Protein AF-A0A2E1ZSF4-F1 (afdb_monomer_lite)

Structure (mmCIF, N/CA/C/O backbone):
data_AF-A0A2E1ZSF4-F1
#
_entry.id   AF-A0A2E1ZSF4-F1
#
loop_
_atom_site.group_PDB
_atom_site.id
_atom_site.type_symbol
_atom_site.label_atom_id
_atom_site.label_alt_id
_atom_site.label_comp_id
_atom_site.label_asym_id
_atom_site.label_entity_id
_atom_site.label_seq_id
_atom_site.pdbx_PDB_ins_code
_atom_site.Cartn_x
_atom_site.Cartn_y
_atom_site.Cartn_z
_atom_site.occupancy
_atom_site.B_iso_or_equiv
_atom_site.auth_seq_id
_atom_site.auth_comp_id
_atom_site.auth_asym_id
_atom_site.auth_atom_id
_atom_site.pdbx_PDB_model_num
ATOM 1 N N . MET A 1 1 ? -19.395 26.316 34.412 1.00 84.88 1 MET A N 1
ATOM 2 C CA . MET A 1 1 ? -19.979 25.005 34.065 1.00 84.88 1 MET A CA 1
ATOM 3 C C . MET A 1 1 ? -18.958 24.132 33.358 1.00 84.88 1 MET A C 1
ATOM 5 O O . MET A 1 1 ? -18.793 23.016 33.806 1.00 84.88 1 MET A O 1
ATOM 9 N N . ASN A 1 2 ? -18.225 24.636 32.355 1.00 85.69 2 ASN A N 1
ATOM 10 C CA . ASN A 1 2 ? -17.141 23.874 31.710 1.00 85.69 2 ASN A CA 1
ATOM 11 C C . ASN A 1 2 ? -16.106 23.328 32.695 1.00 85.69 2 ASN A C 1
ATOM 13 O O . ASN A 1 2 ? -15.790 22.152 32.606 1.00 85.69 2 ASN A O 1
ATOM 17 N N . ASP A 1 3 ? -15.644 24.137 33.652 1.00 88.31 3 ASP A N 1
ATOM 18 C CA . ASP A 1 3 ? -14.657 23.681 34.642 1.00 88.31 3 ASP A CA 1
ATOM 19 C C . ASP A 1 3 ? -15.192 22.517 35.491 1.00 88.31 3 ASP A C 1
ATOM 21 O O . ASP A 1 3 ? -14.542 21.486 35.584 1.00 88.31 3 ASP A O 1
ATOM 25 N N . LEU A 1 4 ? -16.418 22.640 36.024 1.00 89.19 4 LEU A N 1
ATOM 26 C CA . LEU A 1 4 ? -17.084 21.569 36.783 1.00 89.19 4 LEU A CA 1
ATOM 27 C C . LEU A 1 4 ? -17.278 20.306 35.937 1.00 89.19 4 LEU A C 1
ATOM 29 O O . LEU A 1 4 ? -16.958 19.213 36.377 1.00 89.19 4 LEU A O 1
ATOM 33 N N . PHE A 1 5 ? -17.765 20.458 34.704 1.00 90.56 5 PHE A N 1
ATOM 34 C CA . PHE A 1 5 ? -17.987 19.324 33.811 1.00 90.56 5 PHE A CA 1
ATOM 35 C C . PHE A 1 5 ? -16.678 18.626 33.432 1.00 90.56 5 PHE A C 1
ATOM 37 O O . PHE A 1 5 ? -16.607 17.404 33.452 1.00 90.56 5 PHE A O 1
ATOM 44 N N . THR A 1 6 ? -15.628 19.393 33.138 1.00 89.88 6 THR A N 1
ATOM 45 C CA . THR A 1 6 ? -14.300 18.849 32.819 1.00 89.88 6 THR A CA 1
ATOM 46 C C . THR A 1 6 ? -13.701 18.129 34.024 1.00 89.88 6 THR A C 1
ATOM 48 O O . THR A 1 6 ? -13.101 17.073 33.851 1.00 89.88 6 THR A O 1
ATOM 51 N N . GLN A 1 7 ? -13.907 18.656 35.236 1.00 90.88 7 GLN A N 1
ATOM 52 C CA . GLN A 1 7 ? -13.496 17.995 36.473 1.00 90.88 7 GLN A CA 1
ATOM 53 C C . GLN A 1 7 ? -14.224 16.657 36.653 1.00 90.88 7 GLN A C 1
ATOM 55 O O . GLN A 1 7 ? -13.566 15.635 36.787 1.00 90.88 7 GLN A O 1
ATOM 60 N N . TRP A 1 8 ? -15.556 16.626 36.537 1.00 91.38 8 TRP A N 1
ATOM 61 C CA . TRP A 1 8 ? -16.329 15.381 36.650 1.00 91.38 8 TRP A CA 1
ATOM 62 C C . TRP A 1 8 ? -15.932 14.330 35.611 1.00 91.38 8 TRP A C 1
ATOM 64 O O . TRP A 1 8 ? -15.849 13.153 35.941 1.00 91.38 8 TRP A O 1
ATOM 74 N N . GLN A 1 9 ? -15.648 14.750 34.375 1.00 89.75 9 GLN A N 1
ATOM 75 C CA . GLN A 1 9 ? -15.134 13.854 33.336 1.00 89.75 9 GLN A CA 1
ATOM 76 C C . GLN A 1 9 ? -13.735 13.321 33.684 1.00 89.75 9 GLN A C 1
ATOM 78 O O . GLN A 1 9 ? -13.465 12.141 33.484 1.00 89.75 9 GLN A O 1
ATOM 83 N N . SER A 1 10 ? -12.856 14.166 34.236 1.00 88.00 10 SER A N 1
ATOM 84 C CA . SER A 1 10 ? -11.522 13.753 34.695 1.00 88.00 10 SER A CA 1
ATOM 85 C C . SER A 1 10 ? -11.572 12.799 35.889 1.00 88.00 10 SER A C 1
ATOM 87 O O . SER A 1 10 ? -10.689 11.955 36.017 1.00 88.00 10 SER A O 1
ATOM 89 N N . ASP A 1 11 ? -12.580 12.935 36.749 1.00 85.69 11 ASP A N 1
ATOM 90 C CA . ASP A 1 11 ? -12.799 12.076 37.917 1.00 85.69 11 ASP A CA 1
ATOM 91 C C . ASP A 1 11 ? -13.543 10.776 37.559 1.00 85.69 11 ASP A C 1
ATOM 93 O O . ASP A 1 11 ? -13.846 9.973 38.438 1.00 85.69 11 ASP A O 1
ATOM 97 N N . GLY A 1 12 ? -13.853 10.558 36.274 1.00 84.62 12 GLY A N 1
ATOM 98 C CA . GLY A 1 12 ? -14.549 9.364 35.794 1.00 84.62 12 GLY A CA 1
ATOM 99 C C . GLY A 1 12 ? -16.024 9.297 36.194 1.00 84.62 12 GLY A C 1
ATOM 100 O O . GLY A 1 12 ? -16.627 8.229 36.121 1.00 84.62 12 GLY A O 1
ATOM 101 N N . LEU A 1 13 ? -16.629 10.412 36.616 1.00 88.06 13 LEU A N 1
ATOM 102 C CA . LEU A 1 13 ? -18.032 10.417 37.018 1.00 88.06 13 LEU A CA 1
ATOM 103 C C . LEU A 1 13 ? -18.945 10.277 35.784 1.00 88.06 13 LEU A C 1
ATOM 105 O O . LEU A 1 13 ? -18.737 10.976 34.785 1.00 88.06 13 LEU A O 1
ATOM 109 N N . PRO A 1 14 ? -20.019 9.467 35.850 1.00 89.56 14 PRO A N 1
ATOM 110 C CA . PRO A 1 14 ? -20.946 9.230 34.739 1.00 89.56 14 PRO A CA 1
ATOM 111 C C . PRO A 1 14 ? -21.938 10.397 34.542 1.00 89.56 14 PRO A C 1
ATOM 113 O O . PRO A 1 14 ? -23.153 10.217 34.473 1.00 89.56 14 PRO A O 1
ATOM 116 N N . VAL A 1 15 ? -21.432 11.629 34.463 1.00 91.44 15 VAL A N 1
ATOM 117 C CA . VAL A 1 15 ? -22.231 12.857 34.340 1.00 91.44 15 VAL A CA 1
ATOM 118 C C . VAL A 1 15 ? -22.151 13.384 32.914 1.00 91.44 15 VAL A C 1
ATOM 120 O O . VAL A 1 15 ? -21.062 13.555 32.376 1.00 91.44 15 VAL A O 1
ATOM 123 N N . GLN A 1 16 ? -23.294 13.710 32.312 1.00 92.75 16 GLN A N 1
ATOM 124 C CA . GLN A 1 16 ? -23.372 14.304 30.974 1.00 92.75 16 GLN A CA 1
ATOM 125 C C . GLN A 1 16 ? -23.933 15.727 31.038 1.00 92.75 16 GLN A C 1
ATOM 127 O O . GLN A 1 16 ? -24.875 16.004 31.780 1.00 92.75 16 GLN A O 1
ATOM 132 N N . LEU A 1 17 ? -23.371 16.633 30.234 1.00 92.56 17 LEU A N 1
ATOM 133 C CA . LEU A 1 17 ? -23.827 18.018 30.118 1.00 92.56 17 LEU A CA 1
ATOM 134 C C . LEU A 1 17 ? -24.240 18.307 28.676 1.00 92.56 17 LEU A C 1
ATOM 136 O O . LEU A 1 17 ? -23.442 18.152 27.757 1.00 92.56 17 LEU A O 1
ATOM 140 N N . ILE A 1 18 ? -25.474 18.772 28.480 1.00 91.88 18 ILE A N 1
ATOM 141 C CA . ILE A 1 18 ? -26.013 19.125 27.163 1.00 91.88 18 ILE A CA 1
ATOM 142 C C . ILE A 1 18 ? -26.627 20.523 27.241 1.00 91.88 18 ILE A C 1
ATOM 144 O O . ILE A 1 18 ? -27.429 20.818 28.127 1.00 91.88 18 ILE A O 1
ATOM 148 N N . GLY A 1 19 ? -26.259 21.396 26.304 1.00 89.81 19 GLY A N 1
ATOM 149 C CA . GLY A 1 19 ? -26.930 22.679 26.101 1.00 89.81 19 GLY A CA 1
ATOM 150 C C . GLY A 1 19 ? -28.087 22.544 25.114 1.00 89.81 19 GLY A C 1
ATOM 151 O O . GLY A 1 19 ? -27.940 21.904 24.079 1.00 89.81 19 GLY A O 1
ATOM 152 N N . ILE A 1 20 ? -29.227 23.181 25.381 1.00 89.31 20 ILE A N 1
ATOM 153 C CA . ILE A 1 20 ? -30.351 23.249 24.433 1.00 89.31 20 ILE A CA 1
ATOM 154 C C . ILE A 1 20 ? -30.653 24.717 24.141 1.00 89.31 20 ILE A C 1
ATOM 156 O O . ILE A 1 20 ? -30.973 25.475 25.050 1.00 89.31 20 ILE A O 1
ATOM 160 N N . GLY A 1 21 ? -30.507 25.121 22.880 1.00 87.44 21 GLY A N 1
ATOM 161 C CA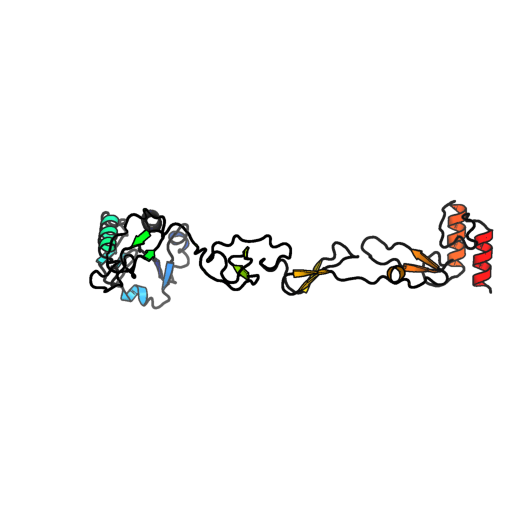 . GLY A 1 21 ? -30.773 26.454 22.335 1.00 87.44 21 GLY A CA 1
ATOM 162 C C . GLY A 1 21 ? -31.991 26.460 21.414 1.00 87.44 21 GLY A C 1
ATOM 163 O O . GLY A 1 21 ? -32.379 25.417 20.919 1.00 87.44 21 GLY A O 1
ATOM 164 N N . LYS A 1 22 ? -32.570 27.626 21.115 1.00 87.38 22 LYS A N 1
ATOM 165 C CA . LYS A 1 22 ? -33.513 27.770 19.987 1.00 87.38 22 LYS A CA 1
ATOM 166 C C . LYS A 1 22 ? -32.742 28.057 18.703 1.00 87.38 22 LYS A C 1
ATOM 168 O O . LYS A 1 22 ? -31.837 28.897 18.728 1.00 87.38 22 LYS A O 1
ATOM 173 N N . ASP A 1 23 ? -33.133 27.455 17.584 1.00 85.94 23 ASP A N 1
ATOM 174 C CA . ASP A 1 23 ? -32.501 27.708 16.277 1.00 85.94 23 ASP A CA 1
ATOM 175 C C . ASP A 1 23 ? -32.615 29.179 15.811 1.00 85.94 23 ASP A C 1
ATOM 177 O O . ASP A 1 23 ? -31.757 29.698 15.096 1.00 85.94 23 ASP A O 1
ATOM 181 N N . SER A 1 24 ? -33.608 29.915 16.312 1.00 84.06 24 SER A N 1
ATOM 182 C CA . SER A 1 24 ? -33.772 31.347 16.061 1.00 84.06 24 SER A CA 1
ATOM 183 C C . SER A 1 24 ? -32.668 32.211 16.683 1.00 84.06 24 SER A C 1
ATOM 185 O O . SER A 1 24 ? -32.565 33.392 16.358 1.00 84.06 24 SER A O 1
ATOM 187 N N . HIS A 1 25 ? -31.857 31.662 17.594 1.00 78.50 25 HIS A N 1
ATOM 188 C CA . HIS A 1 25 ? -30.763 32.370 18.271 1.00 78.50 25 HIS A CA 1
ATOM 189 C C . HIS A 1 25 ? -29.371 32.004 17.728 1.00 78.50 25 HIS A C 1
ATOM 191 O O . HIS A 1 25 ? -28.362 32.453 18.279 1.00 78.50 25 HIS A O 1
ATOM 197 N N . MET A 1 26 ? -29.301 31.246 16.627 1.00 73.62 26 MET A N 1
ATOM 198 C CA . MET A 1 26 ? -28.041 30.777 16.033 1.00 73.62 26 MET A CA 1
ATOM 199 C C . MET A 1 26 ? -27.076 31.915 15.658 1.00 73.62 26 MET A C 1
ATOM 201 O O . MET A 1 26 ? -25.863 31.740 15.736 1.00 73.62 26 MET A O 1
ATOM 205 N N . SER A 1 27 ? -27.581 33.114 15.337 1.00 73.88 27 SER A N 1
ATOM 206 C CA . SER A 1 27 ? -26.756 34.283 14.985 1.00 73.88 27 SER A CA 1
ATOM 207 C C . SER A 1 27 ? -25.869 34.809 16.123 1.00 73.88 27 SER A C 1
ATOM 209 O O . SER A 1 27 ? -24.926 35.550 15.859 1.00 73.88 27 SER A O 1
ATOM 211 N N . SER A 1 28 ? -26.162 34.445 17.375 1.00 72.44 28 SER A N 1
ATOM 212 C CA . SER A 1 28 ? -25.402 34.853 18.568 1.00 72.44 28 SER A CA 1
ATOM 213 C C . SER A 1 28 ? -24.812 33.657 19.326 1.00 72.44 28 SER A C 1
ATOM 215 O O . SER A 1 28 ? -24.321 33.824 20.446 1.00 72.44 28 SER A O 1
ATOM 217 N N . LEU A 1 29 ? -24.857 32.457 18.730 1.00 71.38 29 LEU A N 1
ATOM 218 C CA . LEU A 1 29 ? -24.483 31.200 19.380 1.00 71.38 29 LEU A CA 1
ATOM 219 C C . LEU A 1 29 ? -23.003 31.152 19.765 1.00 71.38 29 LEU A C 1
ATOM 221 O O . LEU A 1 29 ? -22.678 30.561 20.786 1.00 71.38 29 LEU A O 1
ATOM 225 N N . GLY A 1 30 ? -22.129 31.845 19.027 1.00 74.12 30 GLY A N 1
ATOM 226 C CA . GLY A 1 30 ? -20.695 31.906 19.329 1.00 74.12 30 GLY A CA 1
ATOM 227 C C . GLY A 1 30 ? -20.392 32.341 20.767 1.00 74.12 30 GLY A C 1
ATOM 228 O O . GLY A 1 30 ? -19.466 31.825 21.375 1.00 74.12 30 GLY A O 1
ATOM 229 N N . ASN A 1 31 ? -21.214 33.198 21.380 1.00 76.69 31 ASN A N 1
ATOM 230 C CA . ASN A 1 31 ? -21.034 33.579 22.790 1.00 76.69 31 ASN A CA 1
ATOM 231 C C . ASN A 1 31 ? -21.265 32.423 23.779 1.00 76.69 31 ASN A C 1
ATOM 233 O O . ASN A 1 31 ? -20.870 32.526 24.938 1.00 76.69 31 ASN A O 1
ATOM 237 N N . TRP A 1 32 ? -21.951 31.368 23.346 1.00 76.56 32 TRP A N 1
ATOM 238 C CA . TRP A 1 32 ? -22.248 30.182 24.137 1.00 76.56 32 TRP A CA 1
ATOM 239 C C . TRP A 1 32 ? -21.397 28.979 23.716 1.00 76.56 32 TRP A C 1
ATOM 241 O O . TRP A 1 32 ? -20.937 28.245 24.581 1.00 76.56 32 TRP A O 1
ATOM 251 N N . THR A 1 33 ? -21.151 28.786 22.419 1.00 81.31 33 THR A N 1
ATOM 252 C CA . THR A 1 33 ? -20.405 27.626 21.905 1.00 81.31 33 THR A CA 1
ATOM 253 C C . THR A 1 33 ? -18.898 27.836 21.828 1.00 81.31 33 THR A C 1
ATOM 255 O O . THR A 1 33 ? -18.164 26.851 21.810 1.00 81.31 33 THR A O 1
ATOM 258 N N . ASN A 1 34 ? -18.400 29.077 21.782 1.00 83.75 34 ASN A N 1
ATOM 259 C CA . ASN A 1 34 ? -16.956 29.307 21.770 1.00 83.75 34 ASN A CA 1
ATOM 260 C C . ASN A 1 34 ? -16.358 28.882 23.116 1.00 83.75 34 ASN A C 1
ATOM 262 O O . ASN A 1 34 ? -16.800 29.345 24.167 1.00 83.75 34 ASN A O 1
ATOM 266 N N . SER A 1 35 ? -15.346 28.013 23.068 1.00 82.38 35 SER A N 1
ATOM 267 C CA . SER A 1 35 ? -14.704 27.423 24.253 1.00 82.38 35 SER A CA 1
ATOM 268 C C . SER A 1 35 ? -15.658 26.611 25.142 1.00 82.38 35 SER A C 1
ATOM 270 O O . SER A 1 35 ? -15.465 26.558 26.355 1.00 82.38 35 SER A O 1
ATOM 272 N N . ASN A 1 36 ? -16.698 26.003 24.557 1.00 81.88 36 ASN A N 1
ATOM 273 C CA . ASN A 1 36 ? -17.629 25.119 25.256 1.00 81.88 36 ASN A CA 1
ATOM 274 C C . ASN A 1 36 ? -17.206 23.652 25.141 1.00 81.88 36 ASN A C 1
ATOM 276 O O . ASN A 1 36 ? -16.949 23.173 24.041 1.00 81.88 36 ASN A O 1
ATOM 280 N N . ASN A 1 37 ? -17.188 22.936 26.265 1.00 84.12 37 ASN A N 1
ATOM 281 C CA . ASN A 1 37 ? -16.810 21.518 26.311 1.00 84.12 37 ASN A CA 1
ATOM 282 C C . ASN A 1 37 ? -18.009 20.569 26.169 1.00 84.12 37 ASN A C 1
ATOM 284 O O . ASN A 1 37 ? -17.822 19.365 26.051 1.00 84.12 37 ASN A O 1
ATOM 288 N N . ALA A 1 38 ? -19.233 21.102 26.185 1.00 86.50 38 ALA A N 1
ATOM 289 C CA . ALA A 1 38 ? -20.460 20.327 26.065 1.00 86.50 38 ALA A CA 1
ATOM 290 C C . ALA A 1 38 ? -21.072 20.417 24.652 1.00 86.50 38 ALA A C 1
ATOM 292 O O . ALA A 1 38 ? -20.978 21.463 23.997 1.00 86.50 38 ALA A O 1
ATOM 293 N N . PRO A 1 39 ? -21.767 19.374 24.174 1.00 88.75 39 PRO A N 1
ATOM 294 C CA . PRO A 1 39 ? -22.618 19.491 22.997 1.00 88.75 39 PRO A CA 1
ATOM 295 C C . PRO A 1 39 ? -23.754 20.499 23.234 1.00 88.75 39 PRO A C 1
ATOM 297 O O . PRO A 1 39 ? -24.323 20.585 24.325 1.00 88.75 39 PRO A O 1
ATOM 300 N N . VAL A 1 40 ? -24.100 21.260 22.192 1.00 88.06 40 VAL A N 1
ATOM 301 C CA . VAL A 1 40 ? -25.247 22.179 22.193 1.00 88.06 40 VAL A CA 1
ATOM 302 C C . VAL A 1 40 ? -26.181 21.811 21.047 1.00 88.06 40 VAL A C 1
ATOM 304 O O . VAL A 1 40 ? -25.786 21.830 19.883 1.00 88.06 40 VAL A O 1
ATOM 307 N N . CYS A 1 41 ? -27.428 21.498 21.374 1.00 89.06 41 CYS A N 1
ATOM 308 C CA . CYS A 1 41 ? -28.483 21.185 20.422 1.00 89.06 41 CYS A CA 1
ATOM 309 C C . CYS A 1 41 ? -29.315 22.436 20.116 1.00 89.06 41 CYS A C 1
ATOM 311 O O . CYS A 1 41 ? -29.647 23.206 21.017 1.00 89.06 41 CYS A O 1
ATOM 313 N N . ALA A 1 42 ? -29.690 22.626 18.851 1.00 88.69 42 ALA A N 1
ATOM 314 C CA . ALA A 1 42 ? -30.630 23.664 18.439 1.00 88.69 42 ALA A CA 1
ATOM 315 C C . ALA A 1 42 ? -32.029 23.056 18.263 1.00 88.69 42 ALA A C 1
ATOM 317 O O . ALA A 1 42 ? -32.249 22.240 17.373 1.00 88.69 42 ALA A O 1
ATOM 318 N N . ASP A 1 43 ? -32.968 23.456 19.113 1.00 89.06 43 ASP A N 1
ATOM 319 C CA . ASP A 1 43 ? -34.382 23.120 19.011 1.00 89.06 43 ASP A CA 1
ATOM 320 C C . ASP A 1 43 ? -35.022 23.973 17.913 1.00 89.06 43 ASP A C 1
ATOM 322 O O . ASP A 1 43 ? -35.003 25.210 17.961 1.00 89.06 43 ASP A O 1
ATOM 326 N N . THR A 1 44 ? -35.545 23.299 16.896 1.00 91.19 44 THR A N 1
ATOM 327 C CA . THR A 1 44 ? -36.148 23.928 15.723 1.00 91.19 44 THR A CA 1
ATOM 328 C C . THR A 1 44 ? -37.570 24.382 16.024 1.00 91.19 44 THR A C 1
ATOM 330 O O . THR A 1 44 ? -38.307 23.730 16.767 1.00 91.19 44 THR A O 1
ATOM 333 N N . SER A 1 45 ? -37.990 25.505 15.432 1.00 89.12 45 SER A N 1
ATOM 334 C CA . SER A 1 45 ? -39.384 25.967 15.518 1.00 89.12 45 SER A CA 1
ATOM 335 C C . SER A 1 45 ? -40.361 24.814 15.201 1.00 89.12 45 SER A C 1
ATOM 337 O O . SER A 1 45 ? -40.198 24.161 14.169 1.00 89.12 45 SER A O 1
ATOM 339 N N . PRO A 1 46 ? -41.362 24.518 16.059 1.00 90.62 46 PRO A N 1
ATOM 340 C CA . PRO A 1 46 ? -41.990 25.393 17.055 1.00 90.62 46 PRO A CA 1
ATOM 341 C C . PRO A 1 46 ? -41.392 25.354 18.477 1.00 90.62 46 PRO A C 1
ATOM 343 O O . PRO A 1 46 ? -42.043 25.838 19.401 1.00 90.62 46 PRO A O 1
ATOM 346 N N . PHE A 1 47 ? -40.174 24.835 18.657 1.00 88.50 47 PHE A N 1
ATOM 347 C CA . PHE A 1 47 ? -39.468 24.743 19.945 1.00 88.50 47 PHE A CA 1
ATOM 348 C C . PHE A 1 47 ? -40.124 23.786 20.946 1.00 88.50 47 PHE A C 1
ATOM 350 O O . PHE A 1 47 ? -40.303 24.106 22.123 1.00 88.50 47 PHE A O 1
ATOM 357 N N . SER A 1 48 ? -40.556 22.618 20.467 1.00 89.06 48 SER A N 1
ATOM 358 C CA . SER A 1 48 ? -41.293 21.665 21.297 1.00 89.06 48 SER A CA 1
ATOM 359 C C . SER A 1 48 ? -40.475 21.154 22.478 1.00 89.06 48 SER A C 1
ATOM 361 O O . SER A 1 48 ? -41.046 20.957 23.546 1.00 89.06 48 SER A O 1
ATOM 363 N N . VAL A 1 49 ? -39.160 20.961 22.327 1.00 85.88 49 VAL A N 1
ATOM 364 C CA . VAL A 1 49 ? -38.316 20.485 23.434 1.00 85.88 49 VAL A CA 1
ATOM 365 C C . VAL A 1 49 ? -38.199 21.583 24.485 1.00 85.88 49 VAL A C 1
ATOM 367 O O . VAL A 1 49 ? -38.537 21.364 25.644 1.00 85.88 49 VAL A O 1
ATOM 370 N N . TRP A 1 50 ? -37.839 22.794 24.066 1.00 83.94 50 TRP A N 1
ATOM 371 C CA . TRP A 1 50 ? -37.737 23.960 24.936 1.00 83.94 50 TRP A CA 1
ATOM 372 C C . TRP A 1 50 ? -39.043 24.223 25.696 1.00 83.94 50 TRP A C 1
ATOM 374 O O . TRP A 1 50 ? -39.034 24.466 26.900 1.00 83.94 50 TRP A O 1
ATOM 384 N N . SER A 1 51 ? -40.183 24.187 25.001 1.00 86.19 51 SER A N 1
ATOM 385 C CA . SER A 1 51 ? -41.486 24.473 25.605 1.00 86.19 51 SER A CA 1
ATOM 386 C C . SER A 1 51 ? -41.998 23.352 26.508 1.00 86.19 51 SER A C 1
ATOM 388 O O . SER A 1 51 ? -42.615 23.658 27.527 1.00 86.19 51 SER A O 1
ATOM 390 N N . ASN A 1 52 ? -41.741 22.081 26.182 1.00 87.31 52 ASN A N 1
ATOM 391 C CA . ASN A 1 52 ? -42.213 20.949 26.989 1.00 87.31 52 ASN A CA 1
ATOM 392 C C . ASN A 1 52 ? -41.548 20.887 28.366 1.00 87.31 52 ASN A C 1
ATOM 394 O O . ASN A 1 52 ? -42.195 20.493 29.331 1.00 87.31 52 ASN A O 1
ATOM 398 N N . TRP A 1 53 ? -40.285 21.304 28.464 1.00 85.19 53 TRP A N 1
ATOM 399 C CA . TRP A 1 53 ? -39.558 21.346 29.734 1.00 85.19 53 TRP A CA 1
ATOM 400 C C . TRP A 1 53 ? -39.963 22.534 30.615 1.00 85.19 53 TRP A C 1
ATOM 402 O O . TRP A 1 53 ? -39.504 22.638 31.743 1.00 85.19 53 TRP A O 1
ATOM 412 N N . GLY A 1 54 ? -40.814 23.443 30.124 1.00 82.38 54 GLY A N 1
ATOM 413 C CA . GLY A 1 54 ? -41.249 24.614 30.890 1.00 82.38 54 GLY A CA 1
ATOM 414 C C . GLY A 1 54 ? -40.138 25.634 31.160 1.00 82.38 54 GLY A C 1
ATOM 415 O O . GLY A 1 54 ? -40.351 26.567 31.933 1.00 82.38 54 GLY A O 1
ATOM 416 N N . VAL A 1 55 ? -38.982 25.489 30.506 1.00 81.69 55 VAL A N 1
ATOM 417 C CA . VAL A 1 55 ? -37.805 26.325 30.743 1.00 81.69 55 VAL A CA 1
ATOM 418 C C . VAL A 1 55 ? -37.930 27.698 30.075 1.00 81.69 55 VAL A C 1
ATOM 420 O O . VAL A 1 55 ? -38.446 27.882 28.964 1.00 81.69 55 VAL A O 1
ATOM 423 N N . SER A 1 56 ? -37.441 28.700 30.788 1.00 81.44 56 SER A N 1
ATOM 424 C CA . SER A 1 56 ? -37.323 30.098 30.394 1.00 81.44 56 SER A CA 1
ATOM 425 C C . SER A 1 56 ? -35.928 30.388 29.804 1.00 81.44 56 SER A C 1
ATOM 427 O O . SER A 1 56 ? -35.340 29.553 29.123 1.00 81.44 56 SER A O 1
ATOM 429 N N . GLN A 1 57 ? -35.408 31.607 29.973 1.00 78.81 57 GLN A N 1
ATOM 430 C CA . GLN A 1 57 ? -34.079 31.985 29.498 1.00 78.81 57 GLN A CA 1
ATOM 431 C C . GLN A 1 57 ? -33.027 31.676 30.574 1.00 78.81 57 GLN A C 1
ATOM 433 O O . GLN A 1 57 ? -33.086 32.258 31.655 1.00 78.81 57 GLN A O 1
ATOM 438 N N . ARG A 1 58 ? -32.024 30.848 30.232 1.00 87.31 58 ARG A N 1
ATOM 439 C CA . ARG A 1 58 ? -30.936 30.400 31.129 1.00 87.31 58 ARG A CA 1
ATOM 440 C C . ARG A 1 58 ? -31.441 29.616 32.343 1.00 87.31 58 ARG A C 1
ATOM 442 O O . ARG A 1 58 ? -31.229 30.032 33.479 1.00 87.31 58 ARG A O 1
ATOM 449 N N . ASP A 1 59 ? -32.044 28.465 32.099 1.00 91.31 59 ASP A N 1
ATOM 450 C CA . ASP A 1 59 ? -32.332 27.494 33.152 1.00 91.31 59 ASP A CA 1
ATOM 451 C C . ASP A 1 59 ? -31.310 26.354 33.130 1.00 91.31 59 ASP A C 1
ATOM 453 O O . ASP A 1 59 ? -30.755 26.010 32.083 1.00 91.31 59 ASP A O 1
ATOM 457 N N . LEU A 1 60 ? -31.030 25.818 34.314 1.00 92.81 60 LEU A N 1
ATOM 458 C CA . LEU A 1 60 ? -30.257 24.607 34.534 1.00 92.81 60 LEU A CA 1
ATOM 459 C C . LEU A 1 60 ? -31.210 23.549 35.075 1.00 92.81 60 LEU A C 1
ATOM 461 O O . LEU A 1 60 ? -31.817 23.752 36.127 1.00 92.81 60 LEU A O 1
ATOM 465 N N . VAL A 1 61 ? -31.290 22.428 34.368 1.00 93.75 61 VAL A N 1
ATOM 466 C CA . VAL A 1 61 ? -32.050 21.260 34.800 1.00 93.75 61 VAL A CA 1
ATOM 467 C C . VAL A 1 61 ? -31.073 20.123 35.073 1.00 93.75 61 VAL A C 1
ATOM 469 O O . VAL A 1 61 ? -30.183 19.875 34.260 1.00 93.75 61 VAL A O 1
ATOM 472 N N . VAL A 1 62 ? -31.214 19.462 36.220 1.00 94.75 62 VAL A N 1
ATOM 473 C CA . VAL A 1 62 ? -30.436 18.271 36.592 1.00 94.75 62 VAL A CA 1
ATOM 474 C C . VAL A 1 62 ? -31.391 17.090 36.658 1.00 94.75 62 VAL A C 1
ATOM 476 O O . VAL A 1 62 ? -32.491 17.205 37.208 1.00 94.75 62 VAL A O 1
ATOM 479 N N . LEU A 1 63 ? -30.956 15.971 36.089 1.00 94.31 63 LEU A N 1
ATOM 480 C CA . LEU A 1 63 ? -31.656 14.695 36.123 1.00 94.31 63 LEU A CA 1
ATOM 481 C C . LEU A 1 63 ? -30.844 13.698 36.954 1.00 94.31 63 LEU A C 1
ATOM 483 O O . LEU A 1 63 ? -29.614 13.769 36.947 1.00 94.31 63 LEU A O 1
ATOM 487 N N . ASP A 1 64 ? -31.517 12.785 37.649 1.00 94.19 64 ASP A N 1
ATOM 488 C CA . ASP A 1 64 ? -30.872 11.590 38.205 1.00 94.19 64 ASP A CA 1
ATOM 489 C C . ASP A 1 64 ? -30.690 10.490 37.137 1.00 94.19 64 ASP A C 1
ATOM 491 O O . ASP A 1 64 ? -31.068 10.655 35.973 1.00 94.19 64 ASP A O 1
ATOM 495 N N . HIS A 1 65 ? -30.095 9.358 37.527 1.00 90.56 65 HIS A N 1
ATOM 496 C CA . HIS A 1 65 ? -29.831 8.227 36.630 1.00 90.56 65 HIS A CA 1
ATOM 497 C C . HIS A 1 65 ? -31.100 7.499 36.149 1.00 90.56 65 HIS A C 1
ATOM 499 O O . HIS A 1 65 ? -31.048 6.761 35.168 1.00 90.56 65 HIS A O 1
ATOM 505 N N . GLU A 1 66 ? -32.245 7.729 36.796 1.00 90.00 66 GLU A N 1
ATOM 506 C CA . GLU A 1 66 ? -33.557 7.214 36.387 1.00 90.00 66 GLU A CA 1
ATOM 507 C C . GLU A 1 66 ? -34.295 8.197 35.452 1.00 90.00 66 GLU A C 1
ATOM 509 O O . GLU A 1 66 ? -35.364 7.883 34.923 1.00 90.00 66 GLU A O 1
ATOM 514 N N . GLY A 1 67 ? -33.721 9.384 35.213 1.00 89.25 67 GLY A N 1
ATOM 515 C CA . GLY A 1 67 ? -34.280 10.431 34.361 1.00 89.25 67 GLY A CA 1
ATOM 516 C C . GLY A 1 67 ? -35.277 11.358 35.065 1.00 89.25 67 GLY A C 1
ATOM 517 O O . GLY A 1 67 ? -35.973 12.121 34.387 1.00 89.25 67 GLY A O 1
ATOM 518 N N . ASN A 1 68 ? -35.368 11.328 36.398 1.00 93.62 68 ASN A N 1
ATOM 519 C CA . ASN A 1 68 ? -36.230 12.238 37.151 1.00 93.62 68 ASN A CA 1
ATOM 520 C C . ASN A 1 68 ? -35.566 13.609 37.320 1.00 93.62 68 ASN A C 1
ATOM 522 O O . ASN A 1 68 ? -34.367 13.711 37.566 1.00 93.62 68 ASN A O 1
ATOM 526 N N . VAL A 1 69 ? -36.358 14.682 37.257 1.00 93.38 69 VAL A N 1
ATOM 527 C CA . VAL A 1 69 ? -35.872 16.048 37.506 1.00 93.38 69 VAL A CA 1
ATOM 528 C C . VAL A 1 69 ? -35.627 16.257 39.001 1.00 93.38 69 VAL A C 1
ATOM 530 O O . VAL A 1 69 ? -36.569 16.251 39.793 1.00 93.38 69 VAL A O 1
ATOM 533 N N . VAL A 1 70 ? -34.371 16.506 39.375 1.00 95.38 70 VAL A N 1
ATOM 534 C CA . VAL A 1 70 ? -33.949 16.767 40.768 1.00 95.38 70 VAL A CA 1
ATOM 535 C C . VAL A 1 70 ? -33.638 18.241 41.033 1.00 95.38 70 VAL A C 1
ATOM 537 O O . VAL A 1 70 ? -33.695 18.695 42.176 1.00 95.38 70 VAL A O 1
ATOM 540 N N . LEU A 1 71 ? -33.352 19.011 39.979 1.00 94.25 71 LEU A N 1
ATOM 541 C CA . LEU A 1 71 ? -33.176 20.461 40.027 1.00 94.25 71 LEU A CA 1
ATOM 542 C C . LEU A 1 71 ? -33.735 21.077 38.746 1.00 94.25 71 LEU A C 1
ATOM 544 O O . LEU A 1 71 ? -33.412 20.610 37.662 1.00 94.25 71 LEU A O 1
ATOM 548 N N . ASP A 1 72 ? -34.504 22.152 38.879 1.00 93.12 72 ASP A N 1
ATOM 549 C CA . ASP A 1 72 ? -34.899 23.047 37.789 1.00 93.12 72 ASP A CA 1
ATOM 550 C C . ASP A 1 72 ? -34.793 24.482 38.316 1.00 93.12 72 ASP A C 1
ATOM 552 O O . ASP A 1 72 ? -35.505 24.868 39.252 1.00 93.12 72 ASP A O 1
ATOM 556 N N . GLN A 1 73 ? -33.824 25.244 37.806 1.00 91.44 73 GLN A N 1
ATOM 557 C CA . GLN A 1 73 ? -33.527 26.573 38.327 1.00 91.44 73 GLN A CA 1
ATOM 558 C C . GLN A 1 73 ? -33.039 27.546 37.255 1.00 91.44 73 GLN A C 1
ATOM 560 O O . GLN A 1 73 ? -32.117 27.261 36.493 1.00 91.44 73 GLN A O 1
ATOM 565 N N . ASN A 1 74 ? -33.545 28.780 37.326 1.00 91.50 74 ASN A N 1
ATOM 566 C CA . ASN A 1 74 ? -33.003 29.893 36.561 1.00 91.50 74 ASN A CA 1
ATOM 567 C C . ASN A 1 74 ? -31.634 30.345 37.084 1.00 91.50 74 ASN A C 1
ATOM 569 O O . ASN A 1 74 ? -31.498 30.791 38.227 1.00 91.50 74 ASN A O 1
ATOM 573 N N . ILE A 1 75 ? -30.627 30.294 36.214 1.00 91.88 75 ILE A N 1
ATOM 574 C CA . ILE A 1 75 ? -29.223 30.601 36.520 1.00 91.88 75 ILE A CA 1
ATOM 575 C C . ILE A 1 75 ? -28.772 31.958 35.966 1.00 91.88 75 ILE A C 1
ATOM 577 O O . ILE A 1 75 ? -27.576 32.212 35.792 1.00 91.88 75 ILE A O 1
ATOM 581 N N . SER A 1 76 ? -29.707 32.876 35.695 1.00 88.94 76 SER A N 1
ATOM 582 C CA . SER A 1 76 ? -29.365 34.244 35.270 1.00 88.94 76 SER A CA 1
ATOM 583 C C . SER A 1 76 ? -28.514 34.993 36.305 1.00 88.94 76 SER A C 1
ATOM 585 O O . SER A 1 76 ? -27.718 35.850 35.930 1.00 88.94 76 SER A O 1
ATOM 587 N N . SER A 1 77 ? -28.632 34.631 37.587 1.00 89.44 77 SER A N 1
ATOM 588 C CA . SER A 1 77 ? -27.858 35.201 38.702 1.00 89.44 77 SER A CA 1
ATOM 589 C C . SER A 1 77 ? -26.616 34.382 39.082 1.00 89.44 77 SER A C 1
ATOM 591 O O . SER A 1 77 ? -26.003 34.655 40.112 1.00 89.44 77 SER A O 1
ATOM 593 N N . GLY A 1 78 ? -26.239 33.388 38.273 1.00 87.50 78 GLY A N 1
ATOM 594 C CA . GLY A 1 78 ? -25.133 32.468 38.552 1.00 87.50 78 GLY A CA 1
ATOM 595 C C . GLY A 1 78 ? -25.588 31.026 38.785 1.00 87.50 78 GLY A C 1
ATOM 596 O O . GLY A 1 78 ? -26.781 30.733 38.834 1.00 87.50 78 GLY A O 1
ATOM 597 N N . ILE A 1 79 ? -24.610 30.125 38.892 1.00 91.00 79 ILE A N 1
ATOM 598 C CA . ILE A 1 79 ? -24.816 28.686 39.114 1.00 91.00 79 ILE A CA 1
ATOM 599 C C . ILE A 1 79 ? -25.097 28.436 40.611 1.00 91.00 79 ILE A C 1
ATOM 601 O O . ILE A 1 79 ? -24.520 29.140 41.446 1.00 91.00 79 ILE A O 1
ATOM 605 N N . PRO A 1 80 ? -25.949 27.459 40.980 1.00 91.88 80 PRO A N 1
ATOM 606 C CA . PRO A 1 80 ? -26.220 27.133 42.381 1.00 91.88 80 PRO A CA 1
ATOM 607 C C . PRO A 1 80 ? -24.953 26.692 43.123 1.00 91.88 80 PRO A C 1
ATOM 609 O O . PRO A 1 80 ? -24.191 25.864 42.629 1.00 91.88 80 PRO A O 1
ATOM 612 N N . SER A 1 81 ? -24.734 27.211 44.335 1.00 91.50 81 SER A N 1
ATOM 613 C CA . SER A 1 81 ? -23.532 26.911 45.131 1.00 91.50 81 SER A CA 1
ATOM 614 C C . SER A 1 81 ? -23.466 25.468 45.638 1.00 91.50 81 SER A C 1
ATOM 616 O O . SER A 1 81 ? -22.413 25.020 46.067 1.00 91.50 81 SER A O 1
ATOM 618 N N . ASN A 1 82 ? -24.593 24.759 45.636 1.00 91.94 82 ASN A N 1
ATOM 619 C CA . ASN A 1 82 ? -24.710 23.362 46.044 1.00 91.94 82 ASN A CA 1
ATOM 620 C C . ASN A 1 82 ? -24.771 22.397 44.849 1.00 91.94 82 ASN A C 1
ATOM 622 O O . ASN A 1 82 ? -25.144 21.246 45.043 1.00 91.94 82 ASN A O 1
ATOM 626 N N . LEU A 1 83 ? -24.470 22.853 43.628 1.00 93.81 83 LEU A N 1
ATOM 627 C CA . LEU A 1 83 ? -24.567 22.005 42.440 1.00 93.81 83 LEU A CA 1
ATOM 628 C C . LEU A 1 83 ? -23.589 20.826 42.493 1.00 93.81 83 LEU A C 1
ATOM 630 O O . LEU A 1 83 ? -23.991 19.700 42.248 1.00 93.81 83 LEU A O 1
ATOM 634 N N . GLU A 1 84 ? -22.331 21.079 42.838 1.00 93.06 84 GLU A N 1
ATOM 635 C CA . GLU A 1 84 ? -21.293 20.048 42.953 1.00 93.06 84 GLU A CA 1
ATOM 636 C C . GLU A 1 84 ? -21.641 18.963 43.987 1.00 93.06 84 GLU A C 1
ATOM 638 O O . GLU A 1 84 ? -21.795 17.814 43.577 1.00 93.06 84 GLU A O 1
ATOM 643 N N . PRO A 1 85 ? -21.936 19.286 45.266 1.00 94.06 85 PRO A N 1
ATOM 644 C CA . PRO A 1 85 ? -22.329 18.260 46.234 1.00 94.06 85 PRO A CA 1
ATOM 64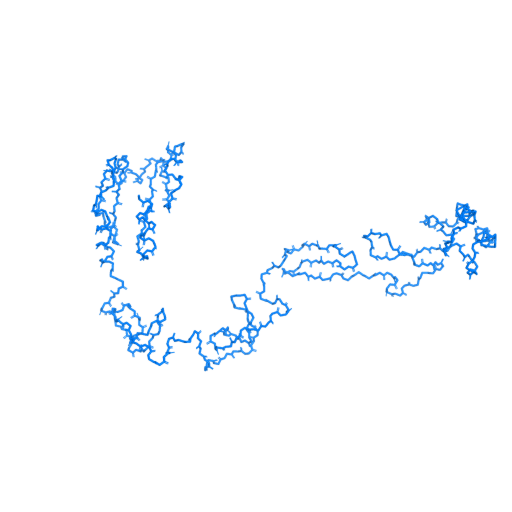5 C C . PRO A 1 85 ? -23.668 17.582 45.897 1.00 94.06 85 PRO A C 1
ATOM 647 O O . PRO A 1 85 ? -23.918 16.462 46.336 1.00 94.06 85 PRO A O 1
ATOM 650 N N . LEU A 1 86 ? -24.551 18.237 45.129 1.00 95.12 86 LEU A N 1
ATOM 651 C CA . LEU A 1 86 ? -25.768 17.600 44.621 1.00 95.12 86 LEU A CA 1
ATOM 652 C C . LEU A 1 86 ? -25.430 16.526 43.582 1.00 95.12 86 LEU A C 1
ATOM 654 O O . LEU A 1 86 ? -25.938 15.415 43.692 1.00 95.12 86 LEU A O 1
ATOM 658 N N . VAL A 1 87 ? -24.584 16.841 42.597 1.00 93.50 87 VAL A N 1
ATOM 659 C CA . VAL A 1 87 ? -24.180 15.885 41.554 1.00 93.50 87 VAL A CA 1
ATOM 660 C C . VAL A 1 87 ? -23.427 14.705 42.164 1.00 93.50 87 VAL A C 1
ATOM 662 O O . VAL A 1 87 ? -23.774 13.566 41.866 1.00 93.50 87 VAL A O 1
ATOM 665 N N . GLU A 1 88 ? -22.486 14.948 43.077 1.00 90.69 88 GLU A N 1
ATOM 666 C CA . GLU A 1 88 ? -21.765 13.880 43.789 1.00 90.69 88 GLU A CA 1
ATOM 667 C C . GLU A 1 88 ? -22.721 12.937 44.533 1.00 90.69 88 GLU A C 1
ATOM 669 O O . GLU A 1 88 ? -22.605 11.717 44.430 1.00 90.69 88 GLU A O 1
ATOM 674 N N . SER A 1 89 ? -23.722 13.493 45.226 1.00 93.06 89 SER A N 1
ATOM 675 C CA . SER A 1 89 ? -24.737 12.695 45.918 1.00 93.06 89 SER A CA 1
ATOM 676 C C . SER A 1 89 ? -25.625 11.886 44.968 1.00 93.06 89 SER A C 1
ATOM 678 O O . SER A 1 89 ? -26.149 10.853 45.379 1.00 93.06 89 SER A O 1
ATOM 680 N N . LEU A 1 90 ? -25.871 12.358 43.744 1.00 93.31 90 LEU A N 1
ATOM 681 C CA . LEU A 1 90 ? -26.650 11.611 42.752 1.00 93.31 90 LEU A CA 1
ATOM 682 C C . LEU A 1 90 ? -25.824 10.482 42.150 1.00 93.31 90 LEU A C 1
ATOM 684 O O . LEU A 1 90 ? -26.342 9.379 41.997 1.00 93.31 90 LEU A O 1
ATOM 688 N N . VAL A 1 91 ? -24.547 10.746 41.872 1.00 90.50 91 VAL A N 1
ATOM 689 C CA . VAL A 1 91 ? -23.607 9.746 41.364 1.00 90.50 91 VAL A CA 1
ATOM 690 C C . VAL A 1 91 ? -23.407 8.623 42.378 1.00 90.50 91 VAL A C 1
ATOM 692 O O . VAL A 1 91 ? -23.465 7.464 41.997 1.00 90.50 91 VAL A O 1
ATOM 695 N N . SER A 1 92 ? -23.296 8.923 43.676 1.00 85.69 92 SER A N 1
ATOM 696 C CA . SER A 1 92 ? -23.174 7.877 44.705 1.00 85.69 92 SER A CA 1
ATOM 697 C C . SER A 1 92 ? -24.402 6.965 44.830 1.00 85.69 92 SER A C 1
ATOM 699 O O . SER A 1 92 ? -24.324 5.928 45.478 1.00 85.69 92 SER A O 1
ATOM 701 N N . ASN A 1 93 ? -25.551 7.375 44.281 1.00 85.31 93 ASN A N 1
ATOM 702 C CA . ASN A 1 93 ? -26.771 6.564 44.248 1.00 85.31 93 ASN A CA 1
ATOM 703 C C . ASN A 1 93 ? -26.893 5.730 42.964 1.00 85.31 93 ASN A C 1
ATOM 705 O O . ASN A 1 93 ? -27.863 4.985 42.823 1.00 85.31 93 ASN A O 1
ATOM 709 N N . ILE A 1 94 ? -25.952 5.869 42.028 1.00 83.75 94 ILE A N 1
ATOM 710 C CA . ILE A 1 94 ? -25.839 4.976 40.880 1.00 83.75 94 ILE A CA 1
ATOM 711 C C . ILE A 1 94 ? -25.251 3.681 41.427 1.00 83.75 94 ILE A C 1
ATOM 713 O O . ILE A 1 94 ? -24.097 3.627 41.842 1.00 83.75 94 ILE A O 1
ATOM 717 N N . ASN A 1 95 ? -26.096 2.661 41.538 1.00 69.56 95 ASN A N 1
ATOM 718 C CA . ASN A 1 95 ? -25.667 1.368 42.036 1.00 69.56 95 ASN A CA 1
ATOM 719 C C . ASN A 1 95 ? -24.983 0.629 40.878 1.00 69.56 95 ASN A C 1
ATOM 721 O O . ASN A 1 95 ? -25.661 0.015 40.058 1.00 69.56 95 ASN A O 1
ATOM 725 N N . ASP A 1 96 ? -23.654 0.716 40.809 1.00 69.75 96 ASP A N 1
ATOM 726 C CA . ASP A 1 96 ? -22.829 0.055 39.781 1.00 69.75 96 ASP A CA 1
ATOM 727 C C . ASP A 1 96 ? -22.747 -1.475 39.962 1.00 69.75 96 ASP A C 1
ATOM 729 O O . ASP A 1 96 ? -22.055 -2.161 39.216 1.00 69.75 96 ASP A O 1
ATOM 733 N N . CYS A 1 97 ? -23.456 -2.031 40.950 1.00 78.88 97 CYS A N 1
ATOM 734 C CA . CYS A 1 97 ? -23.506 -3.461 41.225 1.00 78.88 97 CYS A CA 1
ATOM 735 C C . CYS A 1 97 ? -24.856 -3.900 41.824 1.00 78.88 97 CYS A C 1
ATOM 737 O O . CYS A 1 97 ? -25.573 -3.123 42.459 1.00 78.88 97 CYS A O 1
ATOM 739 N N . ASP A 1 98 ? -25.206 -5.174 41.663 1.00 82.38 98 ASP A N 1
ATOM 740 C CA . ASP A 1 98 ? -26.380 -5.836 42.229 1.00 82.38 98 ASP A CA 1
ATOM 741 C C . ASP A 1 98 ? -25.954 -6.957 43.190 1.00 82.38 98 ASP A C 1
ATOM 743 O O . ASP A 1 98 ? -25.680 -8.080 42.783 1.00 82.38 98 ASP A O 1
ATOM 747 N N . SER A 1 99 ? -25.987 -6.696 44.500 1.00 83.19 99 SER A N 1
ATOM 748 C CA . SER A 1 99 ? -25.664 -7.702 45.535 1.00 83.19 99 SER A CA 1
ATOM 749 C C . SER A 1 99 ? -26.561 -8.954 45.545 1.00 83.19 99 SER A C 1
ATOM 751 O O . SER A 1 99 ? -26.270 -9.919 46.254 1.00 83.19 99 SER A O 1
ATOM 753 N N . SER A 1 100 ? -27.669 -8.958 44.796 1.00 85.50 100 SER A N 1
ATOM 754 C CA . SER A 1 100 ? -28.526 -10.135 44.615 1.00 85.50 100 SER A CA 1
ATOM 755 C C . SER A 1 100 ? -28.160 -10.976 43.386 1.00 85.50 100 SER A C 1
ATOM 757 O O . SER A 1 100 ? -28.707 -12.072 43.212 1.00 85.50 100 SER A O 1
ATOM 759 N N . LEU A 1 101 ? -27.222 -10.496 42.561 1.00 83.81 101 LEU A N 1
ATOM 760 C CA . LEU A 1 101 ? -26.734 -11.179 41.374 1.00 83.81 101 LEU A CA 1
ATOM 761 C C . LEU A 1 101 ? -25.965 -12.444 41.772 1.00 83.81 101 LEU A C 1
ATOM 763 O O . LEU A 1 101 ? -24.899 -12.407 42.384 1.00 83.81 101 LEU A O 1
ATOM 767 N N . ALA A 1 102 ? -26.530 -13.597 41.421 1.00 90.00 102 ALA A N 1
ATOM 768 C CA . ALA A 1 102 ? -25.893 -14.883 41.654 1.00 90.00 102 ALA A CA 1
ATOM 769 C C . ALA A 1 102 ? -24.808 -15.126 40.603 1.00 90.00 102 ALA A C 1
ATOM 771 O O . ALA A 1 102 ? -25.111 -15.324 39.425 1.00 90.00 102 ALA A O 1
ATOM 772 N N . CYS A 1 103 ? -23.560 -15.177 41.052 1.00 90.19 103 CYS A N 1
ATOM 773 C CA . CYS A 1 103 ? -22.403 -15.357 40.190 1.00 90.19 103 CYS A CA 1
ATOM 774 C C . CYS A 1 103 ? -21.677 -16.671 40.483 1.00 90.19 103 CYS A C 1
ATOM 776 O O . CYS A 1 103 ? -21.715 -17.157 41.616 1.00 90.19 103 CYS A O 1
ATOM 778 N N . PRO A 1 104 ? -21.038 -17.293 39.476 1.00 87.69 104 PRO A N 1
ATOM 779 C CA . PRO A 1 104 ? -20.214 -18.471 39.705 1.00 87.69 104 PRO A CA 1
ATOM 780 C C . PRO A 1 104 ? -19.067 -18.157 40.672 1.00 87.69 104 PRO A C 1
ATOM 782 O O . PRO A 1 104 ? -18.365 -17.171 40.484 1.00 87.69 104 PRO A O 1
ATOM 785 N N . GLU A 1 105 ? -18.840 -19.013 41.668 1.00 89.00 105 GLU A N 1
ATOM 786 C CA . GLU A 1 105 ? -17.679 -18.919 42.566 1.00 89.00 105 GLU A CA 1
ATOM 787 C C . GLU A 1 105 ? -16.418 -19.396 41.831 1.00 89.00 105 GLU A C 1
ATOM 789 O O . GLU A 1 105 ? -16.000 -20.554 41.931 1.00 89.00 105 GLU A O 1
ATOM 794 N N . VAL A 1 106 ? -15.845 -18.513 41.019 1.00 86.56 106 VAL A N 1
ATOM 795 C CA . VAL A 1 106 ? -14.633 -18.758 40.242 1.00 86.56 106 VAL A CA 1
ATOM 796 C C . VAL A 1 106 ? -13.770 -17.506 40.254 1.00 86.56 106 VAL A C 1
ATOM 798 O O . VAL A 1 106 ? -14.270 -16.395 40.099 1.00 86.56 106 VAL A O 1
ATOM 801 N N . LEU A 1 107 ? -12.467 -17.705 40.438 1.00 88.00 107 LEU A N 1
ATOM 802 C CA . LEU A 1 107 ? -11.485 -16.637 40.331 1.00 88.00 107 LEU A CA 1
ATOM 803 C C . LEU A 1 107 ? -11.512 -16.055 38.917 1.00 88.00 107 LEU A C 1
ATOM 805 O O . LEU A 1 107 ? -11.287 -16.787 37.953 1.00 88.00 107 LEU A O 1
ATOM 809 N N . THR A 1 108 ? -11.794 -14.759 38.813 1.00 85.19 108 THR A N 1
ATOM 810 C CA . THR A 1 108 ? -11.945 -14.065 37.528 1.00 85.19 108 THR A CA 1
ATOM 811 C C . THR A 1 108 ? -11.176 -12.760 37.561 1.00 85.19 108 THR A C 1
ATOM 813 O O . THR A 1 108 ? -11.277 -12.008 38.524 1.00 85.19 108 THR A O 1
ATOM 816 N N . CYS A 1 109 ? -10.406 -12.493 36.514 1.00 84.44 109 CYS A N 1
ATOM 817 C CA . CYS A 1 109 ? -9.716 -11.223 36.352 1.00 84.44 109 CYS A CA 1
ATOM 818 C C . CYS A 1 109 ? -10.610 -10.245 35.599 1.00 84.44 109 CYS A C 1
ATOM 820 O O . CYS A 1 109 ? -11.093 -10.564 34.512 1.00 84.44 109 CYS A O 1
ATOM 822 N N . CYS A 1 110 ? -10.808 -9.063 36.173 1.00 81.00 110 CYS A N 1
ATOM 823 C CA .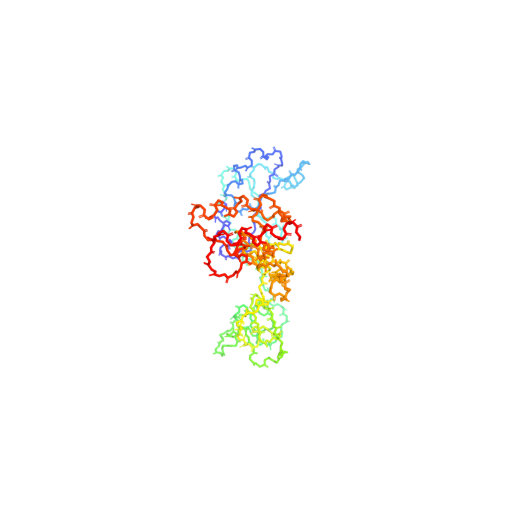 CYS A 1 110 ? -11.607 -7.994 35.591 1.00 81.00 110 CYS A CA 1
ATOM 824 C C . CYS A 1 110 ? -10.873 -6.674 35.802 1.00 81.00 110 CYS A C 1
ATOM 826 O O . CYS A 1 110 ? -10.516 -6.349 36.932 1.00 81.00 110 CYS A O 1
ATOM 828 N N . ASP A 1 111 ? -10.584 -5.961 34.713 1.00 78.12 111 ASP A N 1
ATOM 829 C CA . ASP A 1 111 ? -9.816 -4.707 34.726 1.00 78.12 111 ASP A CA 1
ATOM 830 C C . ASP A 1 111 ? -8.487 -4.801 35.506 1.00 78.12 111 ASP A C 1
ATOM 832 O O . ASP A 1 111 ? -8.082 -3.886 36.221 1.00 78.12 111 ASP A O 1
ATOM 836 N N . GLY A 1 112 ? -7.805 -5.948 35.390 1.00 72.94 112 GLY A N 1
ATOM 837 C CA . GLY A 1 112 ? -6.532 -6.220 36.070 1.00 72.94 112 GLY A CA 1
ATOM 838 C C . GLY A 1 112 ? -6.649 -6.529 37.569 1.00 72.94 112 GLY A C 1
ATOM 839 O O . GLY A 1 112 ? -5.631 -6.725 38.230 1.00 72.94 112 GLY A O 1
ATOM 840 N N . LEU A 1 113 ? -7.867 -6.600 38.112 1.00 80.81 113 LEU A N 1
ATOM 841 C CA . LEU A 1 113 ? -8.146 -6.976 39.495 1.00 80.81 113 LEU A CA 1
ATOM 842 C C . LEU A 1 113 ? -8.726 -8.393 39.563 1.00 80.81 113 LEU A C 1
ATOM 844 O O . LEU A 1 113 ? -9.567 -8.781 38.751 1.00 80.81 113 LEU A O 1
ATOM 848 N N . LEU A 1 114 ? -8.286 -9.176 40.549 1.00 88.44 114 LEU A N 1
ATOM 849 C CA . LEU A 1 114 ? -8.776 -10.533 40.775 1.00 88.44 114 LEU A CA 1
ATOM 850 C C . LEU A 1 114 ? -10.049 -10.491 41.624 1.00 88.44 114 LEU A C 1
ATOM 852 O O . LEU A 1 114 ? -10.030 -9.955 42.727 1.00 88.44 114 LEU A O 1
ATOM 856 N N . TYR A 1 115 ? -11.136 -11.095 41.156 1.00 91.56 115 TYR A N 1
ATOM 857 C CA . TYR A 1 115 ? -12.399 -11.216 41.884 1.00 91.56 115 TYR A CA 1
ATOM 858 C C . TYR A 1 115 ? -12.676 -12.673 42.275 1.00 91.56 115 TYR A C 1
ATOM 860 O O . TYR A 1 115 ? -12.338 -13.591 41.523 1.00 91.56 115 TYR A O 1
ATOM 868 N N . PRO A 1 116 ? -13.332 -12.919 43.426 1.00 91.38 116 PRO A N 1
ATOM 869 C CA . PRO A 1 116 ? -13.703 -14.265 43.880 1.00 91.38 116 PRO A CA 1
ATOM 870 C C . PRO A 1 116 ? -14.902 -14.867 43.119 1.00 91.38 116 PRO A C 1
ATOM 872 O O . PRO A 1 116 ? -15.414 -15.925 43.491 1.00 91.38 116 PRO A O 1
ATOM 875 N N . THR A 1 117 ? -15.372 -14.181 42.080 1.00 91.62 117 THR A N 1
ATOM 876 C CA . THR A 1 117 ? -16.661 -14.380 41.428 1.00 91.62 117 THR A CA 1
ATOM 877 C C . THR A 1 117 ? -16.546 -14.199 39.915 1.00 91.62 117 THR A C 1
ATOM 879 O O . THR A 1 117 ? -15.721 -13.430 39.427 1.00 91.62 117 THR A O 1
ATOM 882 N N . GLY A 1 118 ? -17.409 -14.887 39.167 1.00 89.62 118 GLY A N 1
ATOM 883 C CA . GLY A 1 118 ? -17.499 -14.832 37.707 1.00 89.62 118 GLY A CA 1
ATOM 884 C C . GLY A 1 118 ? -18.119 -13.560 37.126 1.00 89.62 118 GLY A C 1
ATOM 885 O O . GLY A 1 118 ? -18.159 -13.444 35.905 1.00 89.62 118 GLY A O 1
ATOM 886 N N . CYS A 1 119 ? -18.629 -12.644 37.956 1.00 89.31 119 CYS A N 1
ATOM 887 C CA . CYS A 1 119 ? -19.208 -11.375 37.493 1.00 89.31 119 CYS A CA 1
ATOM 888 C C . CYS A 1 119 ? -18.453 -10.143 38.002 1.00 89.31 119 CYS A C 1
ATOM 890 O O . CYS A 1 119 ? -19.038 -9.069 38.073 1.00 89.31 119 CYS A O 1
ATOM 892 N N . CYS A 1 120 ? -17.178 -10.272 38.373 1.00 87.94 120 CYS A N 1
ATOM 893 C CA . CYS A 1 120 ? -16.375 -9.110 38.760 1.00 87.94 120 CYS A CA 1
ATOM 894 C C . CYS A 1 120 ? -17.023 -8.323 39.922 1.00 87.94 120 CYS A C 1
ATOM 896 O O . CYS A 1 120 ? -17.510 -8.919 40.880 1.00 87.94 120 CYS A O 1
ATOM 898 N N . SER A 1 121 ? -17.067 -6.993 39.819 1.00 89.00 121 SER A N 1
ATOM 899 C CA . SER A 1 121 ? -17.759 -6.108 40.755 1.00 89.00 121 SER A CA 1
ATOM 900 C C . SER A 1 121 ? -19.284 -6.101 40.613 1.00 89.00 121 SER A C 1
ATOM 902 O O . SER A 1 121 ? -19.944 -5.502 41.459 1.00 89.00 121 SER A O 1
ATOM 904 N N . ASP A 1 122 ? -19.871 -6.749 39.599 1.00 88.31 122 ASP A N 1
ATOM 905 C CA . ASP A 1 122 ? -21.307 -6.639 39.292 1.00 88.31 122 ASP A CA 1
ATOM 906 C C . ASP A 1 122 ? -22.199 -7.208 40.397 1.00 88.31 122 ASP A C 1
ATOM 908 O O . ASP A 1 122 ? -23.360 -6.826 40.497 1.00 88.31 122 ASP A O 1
ATOM 912 N N . ASN A 1 123 ? -21.687 -8.108 41.243 1.00 89.25 123 ASN A N 1
ATOM 913 C CA . ASN A 1 123 ? -22.399 -8.619 42.420 1.00 89.25 123 ASN A CA 1
ATOM 914 C C . ASN A 1 123 ? -21.973 -7.948 43.739 1.00 89.25 123 ASN A C 1
ATOM 916 O O . ASN A 1 123 ? -22.285 -8.449 44.820 1.00 89.25 123 ASN A O 1
ATOM 920 N N . CYS A 1 124 ? -21.281 -6.811 43.653 1.00 88.75 124 CYS A N 1
ATOM 921 C CA . CYS A 1 124 ? -20.736 -6.054 44.776 1.00 88.75 124 CYS A CA 1
ATOM 922 C C . CYS A 1 124 ? -19.646 -6.785 45.582 1.00 88.75 124 CYS A C 1
ATOM 924 O O . CYS A 1 124 ? -19.385 -6.401 46.725 1.00 88.75 124 CYS A O 1
ATOM 926 N N . ASP A 1 125 ? -19.008 -7.814 45.017 1.00 89.75 125 ASP A N 1
ATOM 927 C CA . ASP A 1 125 ? -17.815 -8.404 45.624 1.00 89.75 125 ASP A CA 1
ATOM 928 C C . ASP A 1 125 ? -16.601 -7.484 45.428 1.00 89.75 125 ASP A C 1
ATOM 930 O O . ASP A 1 125 ? -16.404 -6.882 44.372 1.00 89.75 125 ASP A O 1
ATOM 934 N N . GLU A 1 126 ? -15.764 -7.377 46.462 1.00 89.50 126 GLU A N 1
ATOM 935 C CA . GLU A 1 126 ? -14.489 -6.662 46.379 1.00 89.50 126 GLU A CA 1
ATOM 936 C C . GLU A 1 126 ? -13.425 -7.526 45.688 1.00 89.50 126 GLU A C 1
ATOM 938 O O . GLU A 1 126 ? -13.419 -8.758 45.792 1.00 89.50 126 GLU A O 1
ATOM 943 N N . SER A 1 127 ? -12.478 -6.868 45.017 1.00 89.12 127 SER A N 1
ATOM 944 C CA . SER A 1 127 ? -11.292 -7.538 44.489 1.00 89.12 127 SER A CA 1
ATOM 945 C C . SER A 1 127 ? -10.424 -8.090 45.623 1.00 89.12 127 SER A C 1
ATOM 947 O O . SER A 1 127 ? -10.308 -7.482 46.689 1.00 89.12 127 SER A O 1
ATOM 949 N N . ILE A 1 128 ? -9.737 -9.195 45.367 1.00 91.62 128 ILE A N 1
ATOM 950 C CA . ILE A 1 128 ? -8.777 -9.825 46.273 1.00 91.62 128 ILE A CA 1
ATOM 951 C C . ILE A 1 128 ? -7.332 -9.569 45.818 1.00 91.62 128 ILE A C 1
ATOM 953 O O . ILE A 1 128 ? -7.076 -9.276 44.652 1.00 91.62 128 ILE A O 1
ATOM 957 N N . GLU A 1 129 ? -6.373 -9.673 46.746 1.00 85.12 129 GLU A N 1
ATOM 958 C CA . GLU A 1 129 ? -4.946 -9.545 46.420 1.00 85.12 129 GLU A CA 1
ATOM 959 C C . GLU A 1 129 ? -4.500 -10.656 45.459 1.00 85.12 129 GLU A C 1
ATOM 961 O O . GLU A 1 129 ? -4.624 -11.846 45.759 1.00 85.12 129 GLU A O 1
ATOM 966 N N . ASP A 1 130 ? -3.916 -10.257 44.331 1.00 75.75 130 ASP A N 1
ATOM 967 C CA . ASP A 1 130 ? -3.391 -11.166 43.315 1.00 75.75 130 ASP A CA 1
ATOM 968 C C . ASP A 1 130 ? -1.957 -11.627 43.641 1.00 75.75 130 ASP A C 1
ATOM 970 O O . ASP A 1 130 ? -0.976 -11.263 42.992 1.00 75.75 130 ASP A O 1
ATOM 974 N N . VAL A 1 131 ? -1.821 -12.401 44.720 1.00 78.19 131 VAL A N 1
ATOM 975 C CA . VAL A 1 131 ? -0.516 -12.852 45.245 1.00 78.19 131 VAL A CA 1
ATOM 976 C C . VAL A 1 131 ? 0.233 -13.757 44.256 1.00 78.19 131 VAL A C 1
ATOM 978 O O . VAL A 1 131 ? 1.465 -13.778 44.252 1.00 78.19 131 VAL A O 1
ATOM 981 N N . ASP A 1 132 ? -0.505 -14.479 43.413 1.00 74.44 132 ASP A N 1
ATOM 982 C CA . ASP A 1 132 ? 0.030 -15.432 42.437 1.00 74.44 132 ASP A CA 1
ATOM 983 C C . ASP A 1 132 ? 0.171 -14.829 41.025 1.00 74.44 132 ASP A C 1
ATOM 985 O O . ASP A 1 132 ? 0.543 -15.546 40.094 1.00 74.44 132 ASP A O 1
ATOM 989 N N . ASN A 1 133 ? -0.075 -13.520 40.864 1.00 67.75 133 ASN A N 1
ATOM 990 C CA . ASN A 1 133 ? -0.023 -12.811 39.581 1.00 67.75 133 ASN A CA 1
ATOM 991 C C . ASN A 1 133 ? -0.920 -13.462 38.503 1.00 67.75 133 ASN A C 1
ATOM 993 O O . ASN A 1 133 ? -0.544 -13.544 37.332 1.00 67.75 133 ASN A O 1
ATOM 997 N N . ILE A 1 134 ? -2.092 -13.953 38.912 1.00 72.00 134 ILE A N 1
ATOM 998 C CA . ILE A 1 134 ? -3.125 -14.582 38.078 1.00 72.00 134 ILE A CA 1
ATOM 999 C C . ILE A 1 134 ? -3.662 -13.586 37.047 1.00 72.00 134 ILE A C 1
ATOM 1001 O O . ILE A 1 134 ? -3.907 -13.963 35.904 1.00 72.00 134 ILE A O 1
ATOM 1005 N N . CYS A 1 135 ? -3.813 -12.320 37.431 1.00 67.50 135 CYS A N 1
ATOM 1006 C CA . CYS A 1 135 ? -4.266 -11.237 36.562 1.00 67.50 135 CYS A CA 1
ATOM 1007 C C . CYS A 1 135 ? -3.113 -10.475 35.902 1.00 67.50 135 CYS A C 1
ATOM 1009 O O . CYS A 1 135 ? -3.353 -9.487 35.213 1.00 67.50 135 CYS A O 1
ATOM 1011 N N . GLY A 1 136 ? -1.868 -10.925 36.097 1.00 62.59 136 GLY A N 1
ATOM 1012 C CA . GLY A 1 136 ? -0.661 -10.266 35.605 1.00 62.59 136 GLY A CA 1
ATOM 1013 C C . GLY A 1 136 ? -0.008 -10.906 34.380 1.00 62.59 136 GLY A C 1
ATOM 1014 O O . GLY A 1 136 ? 1.192 -10.715 34.179 1.00 62.59 136 GLY A O 1
ATOM 1015 N N . SER A 1 137 ? -0.750 -11.648 33.559 1.00 59.72 137 SER A N 1
ATOM 1016 C CA . SER A 1 137 ? -0.355 -11.891 32.169 1.00 59.72 137 SER A CA 1
ATOM 1017 C C . SER A 1 137 ? -1.552 -11.703 31.245 1.00 59.72 137 SER A C 1
ATOM 1019 O O . SER A 1 137 ? -2.516 -12.461 31.315 1.00 59.72 137 SER A O 1
ATOM 1021 N N . ASP A 1 138 ? -1.450 -10.739 30.330 1.00 65.88 138 ASP A N 1
ATOM 1022 C CA . ASP A 1 138 ? -2.379 -10.470 29.217 1.00 65.88 138 ASP A CA 1
ATOM 1023 C C . ASP A 1 138 ? -2.465 -11.630 28.193 1.00 65.88 138 ASP A C 1
ATOM 1025 O O . ASP A 1 138 ? -2.843 -11.446 27.037 1.00 65.88 138 ASP A O 1
ATOM 1029 N N . CYS A 1 139 ? -2.042 -12.834 28.580 1.00 72.81 139 CYS A N 1
ATOM 1030 C CA . CYS A 1 139 ? -1.870 -13.985 27.715 1.00 72.81 139 CYS A CA 1
ATOM 1031 C C . CYS A 1 139 ? -1.777 -15.300 28.513 1.00 72.81 139 CYS A C 1
ATOM 1033 O O . CYS A 1 139 ? -1.366 -15.315 29.675 1.00 72.81 139 CYS A O 1
ATOM 1035 N N . ASP A 1 140 ? -2.116 -16.422 27.872 1.00 78.00 140 ASP A N 1
ATOM 1036 C CA . ASP A 1 140 ? -2.017 -17.785 28.403 1.00 78.00 140 ASP A CA 1
ATOM 1037 C C . ASP A 1 140 ? -1.028 -18.619 27.572 1.00 78.00 140 ASP A C 1
ATOM 1039 O O . ASP A 1 140 ? -1.362 -19.141 26.512 1.00 78.00 140 ASP A O 1
ATOM 1043 N N . SER A 1 141 ? 0.187 -18.827 28.086 1.00 77.62 141 SER A N 1
ATOM 1044 C CA . SER A 1 141 ? 1.222 -19.642 27.414 1.00 77.62 141 SER A CA 1
ATOM 1045 C C . SER A 1 141 ? 0.845 -21.118 27.184 1.00 77.62 141 SER A C 1
ATOM 1047 O O . SER A 1 141 ? 1.542 -21.833 26.460 1.00 77.62 141 SER A O 1
ATOM 1049 N N . SER A 1 142 ? -0.237 -21.602 27.802 1.00 79.75 142 SER A N 1
ATOM 1050 C CA . SER A 1 142 ? -0.772 -22.951 27.594 1.00 79.75 142 SER A CA 1
ATOM 1051 C C . SER A 1 142 ? -1.840 -23.023 26.495 1.00 79.75 142 SER A C 1
ATOM 1053 O O . SER A 1 142 ? -2.237 -24.126 26.096 1.00 79.75 142 SER A O 1
ATOM 1055 N N . LEU A 1 143 ? -2.268 -21.871 25.962 1.00 79.88 143 LEU A N 1
ATOM 1056 C CA . LEU A 1 143 ? -3.258 -21.769 24.900 1.00 79.88 143 LEU A CA 1
ATOM 1057 C C . LEU A 1 143 ? -2.696 -22.314 23.580 1.00 79.88 143 LEU A C 1
ATOM 1059 O O . LEU A 1 143 ? -1.777 -21.764 22.972 1.00 79.88 143 LEU A O 1
ATOM 1063 N N . ALA A 1 144 ? -3.276 -23.419 23.112 1.00 86.00 144 ALA A N 1
ATOM 1064 C CA . ALA A 1 144 ? -2.912 -24.017 21.835 1.00 86.00 144 ALA A CA 1
ATOM 1065 C C . ALA A 1 144 ? -3.553 -23.246 20.676 1.00 86.00 144 ALA A C 1
ATOM 1067 O O . ALA A 1 144 ? -4.778 -23.209 20.546 1.00 86.00 144 ALA A O 1
ATOM 1068 N N . CYS A 1 145 ? -2.715 -22.705 19.797 1.00 88.31 145 CYS A N 1
ATOM 1069 C CA . CYS A 1 145 ? -3.145 -21.852 18.698 1.00 88.31 145 CYS A CA 1
ATOM 1070 C C . CYS A 1 145 ? -2.741 -22.408 17.331 1.00 88.31 145 CYS A C 1
ATOM 1072 O O . CYS A 1 145 ? -1.733 -23.112 17.218 1.00 88.31 145 CYS A O 1
ATOM 1074 N N . PRO A 1 146 ? -3.516 -22.125 16.269 1.00 90.56 146 PRO A N 1
ATOM 1075 C CA . PRO A 1 146 ? -3.102 -22.455 14.913 1.00 90.56 146 PRO A CA 1
ATOM 1076 C C . PRO A 1 146 ? -1.787 -21.744 14.568 1.00 90.56 146 PRO A C 1
ATOM 1078 O O . PRO A 1 146 ? -1.683 -20.534 14.738 1.00 90.56 146 PRO A O 1
ATOM 1081 N N . GLY A 1 147 ? -0.797 -22.477 14.056 1.00 89.12 147 GLY A N 1
ATOM 1082 C CA . GLY A 1 147 ? 0.471 -21.904 13.589 1.00 89.12 147 GLY A CA 1
ATOM 1083 C C . GLY A 1 147 ? 0.315 -21.238 12.224 1.00 89.12 147 GLY A C 1
ATOM 1084 O O . GLY A 1 147 ? 0.717 -21.809 11.210 1.00 89.12 147 GLY A O 1
ATOM 1085 N N . VAL A 1 148 ? -0.334 -20.076 12.196 1.00 90.75 148 VAL A N 1
ATOM 1086 C CA . VAL A 1 148 ? -0.567 -19.257 11.001 1.00 90.75 148 VAL A CA 1
ATOM 1087 C C . VAL A 1 148 ? -0.189 -17.812 11.294 1.00 90.75 148 VAL A C 1
ATOM 1089 O O . VAL A 1 148 ? -0.415 -17.325 12.398 1.00 90.75 148 VAL A O 1
ATOM 1092 N N . LEU A 1 149 ? 0.370 -17.133 10.294 1.00 91.19 149 LEU A N 1
ATOM 1093 C CA . LEU A 1 149 ? 0.676 -15.709 10.377 1.00 91.19 149 LEU A CA 1
ATOM 1094 C C . LEU A 1 149 ? -0.620 -14.900 10.457 1.00 91.19 149 LEU A C 1
ATOM 1096 O O . LEU A 1 149 ? -1.498 -15.077 9.611 1.00 91.19 149 LEU A O 1
ATOM 1100 N N . THR A 1 150 ? -0.737 -14.041 11.469 1.00 89.44 150 THR A N 1
ATOM 1101 C CA . THR A 1 150 ? -1.954 -13.255 11.722 1.00 89.44 150 THR A CA 1
ATOM 1102 C C . THR A 1 150 ? -1.599 -11.828 12.103 1.00 89.44 150 THR A C 1
ATOM 1104 O O . THR A 1 150 ? -0.729 -11.614 12.941 1.00 89.44 150 THR A O 1
ATOM 1107 N N . CYS A 1 151 ? -2.291 -10.861 11.506 1.00 89.81 151 CYS A N 1
ATOM 1108 C CA . CYS A 1 151 ? -2.172 -9.456 11.870 1.00 89.81 151 CYS A CA 1
ATOM 1109 C C . CYS A 1 151 ? -3.156 -9.108 12.982 1.00 89.81 151 CYS A C 1
ATOM 1111 O O . CYS A 1 151 ? -4.358 -9.344 12.840 1.00 89.81 151 CYS A O 1
ATOM 1113 N N . CYS A 1 152 ? -2.647 -8.527 14.064 1.00 86.69 152 CYS A N 1
ATOM 1114 C CA . CYS A 1 152 ? -3.440 -8.090 15.207 1.00 86.69 152 CYS A CA 1
ATOM 1115 C C . CYS A 1 152 ? -2.931 -6.724 15.661 1.00 86.69 152 CYS A C 1
ATOM 1117 O O . CYS A 1 152 ? -1.738 -6.575 15.915 1.00 86.69 152 CYS A O 1
ATOM 1119 N N . ASP A 1 153 ? -3.815 -5.725 15.697 1.00 83.25 153 ASP A N 1
ATOM 1120 C CA . ASP A 1 153 ? -3.483 -4.335 16.046 1.00 83.25 153 ASP A CA 1
ATOM 1121 C C . ASP A 1 153 ? -2.271 -3.768 15.274 1.00 83.25 153 ASP A C 1
ATOM 1123 O O . ASP A 1 153 ? -1.453 -3.025 15.810 1.00 83.25 153 ASP A O 1
ATOM 1127 N N . GLY A 1 154 ? -2.145 -4.142 13.993 1.00 77.94 154 GLY A N 1
ATOM 1128 C CA . GLY A 1 154 ? -1.055 -3.708 13.109 1.00 77.94 154 GLY A CA 1
ATOM 1129 C C . GLY A 1 154 ? 0.280 -4.435 13.313 1.00 77.94 154 GLY A C 1
ATOM 1130 O O . GLY A 1 154 ? 1.266 -4.079 12.675 1.00 77.94 154 GLY A O 1
ATOM 1131 N N . LEU A 1 155 ? 0.332 -5.457 14.173 1.00 86.56 155 LEU A N 1
ATOM 1132 C CA . LEU A 1 155 ? 1.521 -6.274 14.426 1.00 86.56 155 LEU A CA 1
ATOM 1133 C C . LEU A 1 155 ? 1.337 -7.699 13.883 1.00 86.56 155 LEU A C 1
ATOM 1135 O O . LEU A 1 155 ? 0.257 -8.285 13.994 1.00 86.56 155 LEU A O 1
ATOM 1139 N N . LEU A 1 156 ? 2.401 -8.269 13.310 1.00 91.88 156 LEU A N 1
ATOM 1140 C CA . LEU A 1 156 ? 2.411 -9.630 12.768 1.00 91.88 156 LEU A CA 1
ATOM 1141 C C . LEU A 1 156 ? 2.739 -10.644 13.868 1.00 91.88 156 LEU A C 1
ATOM 1143 O O . LEU A 1 156 ? 3.806 -10.580 14.470 1.00 91.88 156 LEU A O 1
ATOM 1147 N N . TYR A 1 157 ? 1.864 -11.620 14.096 1.00 93.56 157 TYR A N 1
ATOM 1148 C CA . TYR A 1 157 ? 2.076 -12.705 15.057 1.00 93.56 157 TYR A CA 1
ATOM 1149 C C . TYR A 1 157 ? 2.311 -14.050 14.353 1.00 93.56 157 TYR A C 1
ATOM 1151 O O . TYR A 1 157 ? 1.683 -14.326 13.326 1.00 93.56 157 TYR A O 1
ATOM 1159 N N . PRO A 1 158 ? 3.152 -14.942 14.919 1.00 92.00 158 PRO A N 1
ATOM 1160 C CA . PRO A 1 158 ? 3.424 -16.279 14.372 1.00 92.00 158 PRO A CA 1
ATOM 1161 C C . PRO A 1 158 ? 2.284 -17.294 14.609 1.00 92.00 158 PRO A C 1
ATOM 1163 O O . PRO A 1 158 ? 2.450 -18.496 14.384 1.00 92.00 158 PRO A O 1
ATOM 1166 N N . THR A 1 159 ? 1.141 -16.821 15.099 1.00 92.19 159 THR A N 1
ATOM 1167 C CA . THR A 1 159 ? 0.052 -17.609 15.670 1.00 92.19 159 THR A CA 1
ATOM 1168 C C . THR A 1 159 ? -1.305 -16.991 15.337 1.00 92.19 159 THR A C 1
ATOM 1170 O O . THR A 1 159 ? -1.443 -15.775 15.213 1.00 92.19 159 THR A O 1
ATOM 1173 N N . GLY A 1 160 ? -2.338 -17.832 15.250 1.00 90.94 160 GLY A N 1
ATOM 1174 C CA . GLY A 1 160 ? -3.735 -17.434 15.047 1.00 90.94 160 GLY A CA 1
ATOM 1175 C C . GLY A 1 160 ? -4.403 -16.771 16.254 1.00 90.94 160 GLY A C 1
ATOM 1176 O O . GLY A 1 160 ? -5.581 -16.437 16.176 1.00 90.94 160 GLY A O 1
ATOM 1177 N N . CYS A 1 161 ? -3.691 -16.635 17.373 1.00 90.06 161 CYS A N 1
ATOM 1178 C CA . CYS A 1 161 ? -4.227 -16.097 18.623 1.00 90.06 161 CYS A CA 1
ATOM 1179 C C . CYS A 1 161 ? -3.636 -14.746 19.029 1.00 90.06 161 CYS A C 1
ATOM 1181 O O . CYS A 1 161 ? -3.938 -14.290 20.130 1.00 90.06 161 CYS A O 1
ATOM 1183 N N . CYS A 1 162 ? -2.827 -14.106 18.181 1.00 87.62 162 CYS A N 1
ATOM 1184 C CA . CYS A 1 162 ? -2.156 -12.852 18.527 1.00 87.62 162 CYS A CA 1
ATOM 1185 C C . CYS A 1 162 ? -1.325 -13.000 19.820 1.00 87.62 162 CYS A C 1
ATOM 1187 O O . CYS A 1 162 ? -0.735 -14.052 20.061 1.00 87.62 162 CYS A O 1
ATOM 1189 N N . SER A 1 163 ? -1.342 -11.986 20.687 1.00 87.50 163 SER A N 1
ATOM 1190 C CA . SER A 1 163 ? -0.718 -12.007 22.010 1.00 87.50 163 SER A CA 1
ATOM 1191 C C . SER A 1 163 ? -1.352 -12.996 22.996 1.00 87.50 163 SER A C 1
ATOM 1193 O O . SER A 1 163 ? -0.729 -13.289 24.010 1.00 87.50 163 SER A O 1
ATOM 1195 N N . ASN A 1 164 ? -2.539 -13.563 22.728 1.00 86.31 164 ASN A N 1
ATOM 1196 C CA . ASN A 1 164 ? -3.294 -14.340 23.724 1.00 86.31 164 ASN A CA 1
ATOM 1197 C C . ASN A 1 164 ? -2.602 -15.636 24.177 1.00 86.31 164 ASN A C 1
ATOM 1199 O O . ASN A 1 164 ? -2.984 -16.178 25.210 1.00 86.31 164 ASN A O 1
ATOM 1203 N N . ASN A 1 165 ? -1.616 -16.153 23.435 1.00 86.62 165 ASN A N 1
ATOM 1204 C CA . ASN A 1 165 ? -0.813 -17.318 23.834 1.00 86.62 165 ASN A CA 1
ATOM 1205 C C . ASN A 1 165 ? 0.625 -16.969 24.266 1.00 86.62 165 ASN A C 1
ATOM 1207 O O . ASN A 1 165 ? 1.481 -17.850 24.332 1.00 86.62 165 ASN A O 1
ATOM 1211 N N . CYS A 1 166 ? 0.886 -15.696 24.562 1.00 85.44 166 CYS A N 1
ATOM 1212 C CA . CYS A 1 166 ? 2.188 -15.161 24.960 1.00 85.44 166 CYS A CA 1
ATOM 1213 C C . CYS A 1 166 ? 3.274 -15.255 23.878 1.00 85.44 166 CYS A C 1
ATOM 1215 O O . CYS A 1 166 ? 4.462 -15.193 24.202 1.00 85.44 166 CYS A O 1
ATOM 1217 N N . ASP A 1 167 ? 2.890 -15.403 22.608 1.00 87.88 167 ASP A N 1
ATOM 1218 C CA . ASP A 1 167 ? 3.822 -15.210 21.505 1.00 87.88 167 ASP A CA 1
ATOM 1219 C C . ASP A 1 167 ? 4.060 -13.710 21.291 1.00 87.88 167 ASP A C 1
ATOM 1221 O O . ASP A 1 167 ? 3.125 -12.911 21.253 1.00 87.88 167 ASP A O 1
ATOM 1225 N N . GLU A 1 168 ? 5.326 -13.330 21.137 1.00 88.62 168 GLU A N 1
ATOM 1226 C CA . GLU A 1 168 ? 5.716 -11.968 20.772 1.00 88.62 168 GLU A CA 1
ATOM 1227 C C . GLU A 1 168 ? 5.478 -11.724 19.271 1.00 88.62 168 GLU A C 1
ATOM 1229 O O . GLU A 1 168 ? 5.611 -12.658 18.464 1.00 88.62 168 GLU A O 1
ATOM 1234 N N . PRO A 1 169 ? 5.163 -10.481 18.863 1.00 89.75 169 PRO A N 1
ATOM 1235 C CA . PRO A 1 169 ? 5.079 -10.135 17.455 1.00 89.75 169 PRO A CA 1
ATOM 1236 C C . PRO A 1 169 ? 6.443 -10.314 16.774 1.00 89.75 169 PRO A C 1
ATOM 1238 O O . PRO A 1 169 ? 7.508 -10.136 17.372 1.00 89.75 169 PRO A O 1
ATOM 1241 N N . ILE A 1 170 ? 6.404 -10.664 15.495 1.00 92.44 170 ILE A N 1
ATOM 1242 C CA . ILE A 1 170 ? 7.573 -10.831 14.634 1.00 92.44 170 ILE A CA 1
ATOM 1243 C C . ILE A 1 170 ? 7.723 -9.637 13.687 1.00 92.44 170 ILE A C 1
ATOM 1245 O O . ILE A 1 170 ? 6.787 -8.875 13.460 1.00 92.44 170 ILE A O 1
ATOM 1249 N N . GLU A 1 171 ? 8.928 -9.467 13.143 1.00 87.06 171 GLU A N 1
ATOM 1250 C CA . GLU A 1 171 ? 9.222 -8.404 12.181 1.00 87.06 171 GLU A CA 1
ATOM 1251 C C . GLU A 1 171 ? 8.428 -8.619 10.883 1.00 87.06 171 GLU A C 1
ATOM 1253 O O . GLU A 1 171 ? 8.526 -9.671 10.248 1.00 87.06 171 GLU A O 1
ATOM 1258 N N . ASP A 1 172 ? 7.646 -7.615 10.493 1.00 81.19 172 ASP A N 1
ATOM 1259 C CA . ASP A 1 172 ? 6.811 -7.634 9.293 1.00 81.19 172 ASP A CA 1
ATOM 1260 C C . ASP A 1 172 ? 7.596 -7.162 8.058 1.00 81.19 172 ASP A C 1
ATOM 1262 O O . ASP A 1 172 ? 7.368 -6.086 7.507 1.00 81.19 172 ASP A O 1
ATOM 1266 N N . VAL A 1 173 ? 8.595 -7.954 7.660 1.00 79.12 173 VAL A N 1
ATOM 1267 C CA . VAL A 1 173 ? 9.527 -7.611 6.566 1.00 79.12 173 VAL A CA 1
ATOM 1268 C C . VAL A 1 173 ? 8.801 -7.431 5.225 1.00 79.12 173 VAL A C 1
ATOM 1270 O O . VAL A 1 173 ? 9.220 -6.616 4.404 1.00 79.12 173 VAL A O 1
ATOM 1273 N N . ASP A 1 174 ? 7.707 -8.167 5.028 1.00 76.94 174 ASP A N 1
ATOM 1274 C CA . ASP A 1 174 ? 6.900 -8.161 3.804 1.00 76.94 174 ASP A CA 1
ATOM 1275 C C . ASP A 1 174 ? 5.705 -7.193 3.882 1.00 76.94 174 ASP A C 1
ATOM 1277 O O . ASP A 1 174 ? 4.881 -7.157 2.967 1.00 76.94 174 ASP A O 1
ATOM 1281 N N . ASN A 1 175 ? 5.614 -6.390 4.951 1.00 71.62 175 ASN A N 1
ATOM 1282 C CA . ASN A 1 175 ? 4.577 -5.376 5.137 1.00 71.62 175 ASN A CA 1
ATOM 1283 C C . ASN A 1 175 ? 3.139 -5.940 5.051 1.00 71.62 175 ASN A C 1
ATOM 1285 O O . ASN A 1 175 ? 2.250 -5.333 4.448 1.00 71.62 175 ASN A O 1
ATOM 1289 N N . ILE A 1 176 ? 2.933 -7.128 5.621 1.00 77.75 176 ILE A N 1
ATOM 1290 C CA . ILE A 1 176 ? 1.687 -7.902 5.635 1.00 77.75 176 ILE A CA 1
ATOM 1291 C C . ILE A 1 176 ? 0.603 -7.209 6.476 1.00 77.75 176 ILE A C 1
ATOM 1293 O O . ILE A 1 176 ? -0.581 -7.333 6.163 1.00 77.75 176 ILE A O 1
ATOM 1297 N N . CYS A 1 177 ? 0.984 -6.507 7.545 1.00 75.31 177 CYS A N 1
ATOM 1298 C CA . CYS A 1 177 ? 0.068 -5.972 8.556 1.00 75.31 177 CYS A CA 1
ATOM 1299 C C . CYS A 1 177 ? -0.126 -4.456 8.512 1.00 75.31 177 CYS A C 1
ATOM 1301 O O . CYS A 1 177 ? -0.860 -3.918 9.345 1.00 75.31 177 CYS A O 1
ATOM 1303 N N . SER A 1 178 ? 0.500 -3.768 7.562 1.00 67.44 178 SER A N 1
ATOM 1304 C CA . SER A 1 178 ? 0.381 -2.317 7.438 1.00 67.44 178 SER A CA 1
ATOM 1305 C C . SER A 1 178 ? -0.897 -1.881 6.732 1.00 67.44 178 SER A C 1
ATOM 1307 O O . SER A 1 178 ? -1.423 -2.568 5.857 1.00 67.44 178 SER A O 1
ATOM 1309 N N . GLU A 1 179 ? -1.370 -0.686 7.094 1.00 65.38 179 GLU A N 1
ATOM 1310 C CA . GLU A 1 179 ? -2.368 0.047 6.316 1.00 65.38 179 GLU A CA 1
ATOM 1311 C C . GLU A 1 179 ? -1.861 0.299 4.888 1.00 65.38 179 GLU A C 1
ATOM 1313 O O . GLU A 1 179 ? -0.652 0.343 4.640 1.00 65.38 179 GLU A O 1
ATOM 1318 N N . SER A 1 180 ? -2.798 0.483 3.953 1.00 58.34 180 SER A N 1
ATOM 1319 C CA . SER A 1 180 ? -2.506 0.818 2.557 1.00 58.34 180 SER A CA 1
ATOM 1320 C C . SER A 1 180 ? -1.493 1.964 2.483 1.00 58.34 180 SER A C 1
ATOM 1322 O O . SER A 1 180 ? -1.769 3.072 2.949 1.00 58.34 180 SER A O 1
ATOM 1324 N N . VAL A 1 181 ? -0.320 1.703 1.907 1.00 74.88 181 VAL A N 1
ATOM 1325 C CA . VAL A 1 181 ? 0.784 2.678 1.830 1.00 74.88 181 VAL A CA 1
ATOM 1326 C C . VAL A 1 181 ? 0.595 3.665 0.672 1.00 74.88 181 VAL A C 1
ATOM 1328 O O . VAL A 1 181 ? 1.311 4.662 0.577 1.00 74.88 181 VAL A O 1
ATOM 1331 N N . CYS A 1 182 ? -0.351 3.365 -0.215 1.00 81.12 182 CYS A N 1
ATOM 1332 C CA . CYS A 1 182 ? -0.741 4.138 -1.384 1.00 81.12 182 CYS A CA 1
ATOM 1333 C C . CYS A 1 182 ? -2.212 3.868 -1.725 1.00 81.12 182 CYS A C 1
ATOM 1335 O O . CYS A 1 182 ? -2.806 2.909 -1.218 1.00 81.12 182 CYS A O 1
ATOM 1337 N N . GLU A 1 183 ? -2.803 4.714 -2.568 1.00 87.12 183 GLU A N 1
ATOM 1338 C CA . GLU A 1 183 ? -4.158 4.499 -3.085 1.00 87.12 183 GLU A CA 1
ATOM 1339 C C . GLU A 1 183 ? -4.117 3.716 -4.407 1.00 87.12 183 GLU A C 1
ATOM 1341 O O . GLU A 1 183 ? -3.324 4.018 -5.299 1.00 87.12 183 GLU A O 1
ATOM 1346 N N . ASP A 1 184 ? -4.992 2.718 -4.558 1.00 88.88 184 ASP A N 1
ATOM 1347 C CA . ASP A 1 184 ? -5.071 1.900 -5.774 1.00 88.88 184 ASP A CA 1
ATOM 1348 C C . ASP A 1 184 ? -5.180 2.749 -7.048 1.00 88.88 184 ASP A C 1
ATOM 1350 O O . ASP A 1 184 ? -6.077 3.587 -7.199 1.00 88.88 184 ASP A O 1
ATOM 1354 N N . GLY A 1 185 ? -4.289 2.476 -8.003 1.00 87.88 185 GLY A N 1
ATOM 1355 C CA . GLY A 1 185 ? -4.184 3.198 -9.270 1.00 87.88 185 GLY A CA 1
ATOM 1356 C C . GLY A 1 185 ? -3.263 4.423 -9.244 1.00 87.88 185 GLY A C 1
ATOM 1357 O O . GLY A 1 185 ? -3.154 5.110 -10.264 1.00 87.88 185 GLY A O 1
ATOM 1358 N N . GLU A 1 186 ? -2.596 4.719 -8.125 1.00 93.25 186 GLU A N 1
ATOM 1359 C CA . GLU A 1 186 ? -1.486 5.675 -8.104 1.00 93.25 186 GLU A CA 1
ATOM 1360 C C . GLU A 1 186 ? -0.257 5.146 -8.865 1.00 93.25 186 GLU A C 1
ATOM 1362 O O . GLU A 1 186 ? -0.027 3.941 -8.953 1.00 93.25 186 GLU A O 1
ATOM 1367 N N . PHE A 1 187 ? 0.552 6.066 -9.405 1.00 92.38 187 PHE A N 1
ATOM 1368 C CA . PHE A 1 187 ? 1.788 5.756 -10.129 1.00 92.38 187 PHE A CA 1
ATOM 1369 C C . PHE A 1 187 ? 2.964 6.569 -9.586 1.00 92.38 187 PHE A C 1
ATOM 1371 O O . PHE A 1 187 ? 2.879 7.799 -9.509 1.00 92.38 187 PHE A O 1
ATOM 1378 N N . ASP A 1 188 ? 4.087 5.903 -9.321 1.00 90.12 188 ASP A N 1
ATOM 1379 C CA . ASP A 1 188 ? 5.379 6.537 -9.059 1.00 90.12 188 ASP A CA 1
ATOM 1380 C C . ASP A 1 188 ? 6.296 6.370 -10.276 1.00 90.12 188 ASP A C 1
ATOM 1382 O O . ASP A 1 188 ? 6.648 5.262 -10.672 1.00 90.12 188 ASP A O 1
ATOM 1386 N N . ASN A 1 189 ? 6.694 7.494 -10.874 1.00 91.38 189 ASN A N 1
ATOM 1387 C CA . ASN A 1 189 ? 7.597 7.545 -12.026 1.00 91.38 189 ASN A CA 1
ATOM 1388 C C . ASN A 1 189 ? 8.940 8.210 -11.688 1.00 91.38 189 ASN A C 1
ATOM 1390 O O . ASN A 1 189 ? 9.647 8.671 -12.587 1.00 91.38 189 ASN A O 1
ATOM 1394 N N . THR A 1 190 ? 9.296 8.298 -10.403 1.00 91.00 190 THR A N 1
ATOM 1395 C CA . THR A 1 190 ? 10.562 8.896 -9.948 1.00 91.00 190 THR A CA 1
ATOM 1396 C C . THR A 1 190 ? 11.767 8.218 -10.598 1.00 91.00 190 THR A C 1
ATOM 1398 O O . THR A 1 190 ? 12.721 8.893 -10.987 1.00 91.00 190 THR A O 1
ATOM 1401 N N . ASN A 1 191 ? 11.708 6.893 -10.763 1.00 88.75 191 ASN A N 1
ATOM 1402 C CA . ASN A 1 191 ? 12.630 6.156 -11.614 1.00 88.75 191 ASN A CA 1
ATOM 1403 C C . ASN A 1 191 ? 11.919 5.766 -12.922 1.00 88.75 191 ASN A C 1
ATOM 1405 O O . ASN A 1 191 ? 11.104 4.846 -12.909 1.00 88.75 191 ASN A O 1
ATOM 1409 N N . PRO A 1 192 ? 12.236 6.394 -14.068 1.00 90.25 192 PRO A N 1
ATOM 1410 C CA . PRO A 1 192 ? 11.583 6.080 -15.336 1.00 90.25 192 PRO A CA 1
ATOM 1411 C C . PRO A 1 192 ? 11.883 4.661 -15.828 1.00 90.25 192 PRO A C 1
ATOM 1413 O O . PRO A 1 192 ? 11.136 4.162 -16.658 1.00 90.25 192 PRO A O 1
ATOM 1416 N N . CYS A 1 193 ? 12.956 4.024 -15.341 1.00 89.50 193 CYS A N 1
ATOM 1417 C CA . CYS A 1 193 ? 13.278 2.625 -15.624 1.00 89.50 193 CYS A CA 1
ATOM 1418 C C . CYS A 1 193 ? 12.720 1.632 -14.619 1.00 89.50 193 CYS A C 1
ATOM 1420 O O . CYS A 1 193 ? 12.841 0.431 -14.837 1.00 89.50 193 CYS A O 1
ATOM 1422 N N . ASN A 1 194 ? 12.150 2.129 -13.527 1.00 90.62 194 ASN A N 1
ATOM 1423 C CA . ASN A 1 194 ? 11.522 1.293 -12.528 1.00 90.62 194 ASN A CA 1
ATOM 1424 C C . ASN A 1 194 ? 10.256 1.954 -11.978 1.00 90.62 194 ASN A C 1
ATOM 1426 O O . ASN A 1 194 ? 10.224 2.305 -10.794 1.00 90.62 194 ASN A O 1
ATOM 1430 N N . PRO A 1 195 ? 9.256 2.227 -12.835 1.00 93.06 195 PRO A N 1
ATOM 1431 C CA . PRO A 1 195 ? 8.030 2.837 -12.364 1.00 93.06 195 PRO A CA 1
ATOM 1432 C C . PRO A 1 195 ? 7.256 1.861 -11.483 1.00 93.06 195 PRO A C 1
ATOM 1434 O O . PRO A 1 195 ? 7.362 0.644 -11.634 1.00 93.06 195 PRO A O 1
ATOM 1437 N N . MET A 1 196 ? 6.464 2.401 -10.565 1.00 93.56 196 MET A N 1
ATOM 1438 C CA . MET A 1 196 ? 5.638 1.616 -9.655 1.00 93.56 196 MET A CA 1
ATOM 1439 C C . MET A 1 196 ? 4.162 1.971 -9.841 1.00 93.56 196 MET A C 1
ATOM 1441 O O . MET A 1 196 ? 3.827 3.133 -10.074 1.00 93.56 196 MET A O 1
ATOM 1445 N N . GLU A 1 197 ? 3.285 0.980 -9.724 1.00 93.81 197 GLU A N 1
ATOM 1446 C CA . GLU A 1 197 ? 1.827 1.140 -9.685 1.00 93.81 197 GLU A CA 1
ATOM 1447 C C . GLU A 1 197 ? 1.304 0.637 -8.344 1.00 93.81 197 GLU A C 1
ATOM 1449 O O . GLU A 1 197 ? 1.724 -0.413 -7.858 1.00 93.81 197 GLU A O 1
ATOM 1454 N N . CYS A 1 198 ? 0.397 1.394 -7.737 1.00 91.25 198 CYS A N 1
ATOM 1455 C CA . CYS A 1 198 ? -0.258 0.968 -6.517 1.00 91.25 198 CYS A CA 1
ATOM 1456 C C . CYS A 1 198 ? -1.423 0.027 -6.831 1.00 91.25 198 CYS A C 1
ATOM 1458 O O . CYS A 1 198 ? -2.323 0.369 -7.606 1.00 91.25 198 CYS A O 1
ATOM 1460 N N . PHE A 1 199 ? -1.429 -1.138 -6.194 1.00 88.56 199 PHE A N 1
ATOM 1461 C CA . PHE A 1 199 ? -2.497 -2.123 -6.286 1.00 88.56 199 PHE A CA 1
ATOM 1462 C C . PHE A 1 199 ? -2.709 -2.787 -4.922 1.00 88.56 199 PHE A C 1
ATOM 1464 O O . PHE A 1 199 ? -1.744 -3.167 -4.267 1.00 88.56 199 PHE A O 1
ATOM 1471 N N . ASP A 1 200 ? -3.959 -2.926 -4.485 1.00 84.31 200 ASP A N 1
ATOM 1472 C CA . ASP A 1 200 ? -4.328 -3.458 -3.164 1.00 84.31 200 ASP A CA 1
ATOM 1473 C C . ASP A 1 200 ? -3.569 -2.784 -1.998 1.00 84.31 200 ASP A C 1
ATOM 1475 O O . ASP A 1 200 ? -3.110 -3.427 -1.052 1.00 84.31 200 ASP A O 1
ATOM 1479 N N . GLY A 1 201 ? -3.373 -1.463 -2.098 1.00 81.50 201 GLY A N 1
ATOM 1480 C CA . GLY A 1 201 ? -2.662 -0.661 -1.100 1.00 81.50 201 GLY A CA 1
ATOM 1481 C C . GLY A 1 201 ? -1.147 -0.892 -1.024 1.00 81.50 201 GLY A C 1
ATOM 1482 O O . GLY A 1 201 ? -0.518 -0.433 -0.065 1.00 81.50 201 GLY A O 1
ATOM 1483 N N . GLN A 1 202 ? -0.552 -1.583 -2.000 1.00 82.12 202 GLN A N 1
ATOM 1484 C CA . GLN A 1 202 ? 0.885 -1.848 -2.083 1.00 82.12 202 GLN A CA 1
ATOM 1485 C C . GLN A 1 202 ? 1.468 -1.382 -3.421 1.00 82.12 202 GLN A C 1
ATOM 1487 O O . GLN A 1 202 ? 0.823 -1.456 -4.463 1.00 82.12 202 GLN A O 1
ATOM 1492 N N . TRP A 1 203 ? 2.722 -0.925 -3.407 1.00 85.75 203 TRP A N 1
ATOM 1493 C CA . TRP A 1 203 ? 3.436 -0.557 -4.627 1.00 85.75 203 TRP A CA 1
ATOM 1494 C C . TRP A 1 203 ? 4.021 -1.787 -5.320 1.00 85.75 203 TRP A C 1
ATOM 1496 O O . TRP A 1 203 ? 4.838 -2.507 -4.745 1.00 85.75 203 TRP A O 1
ATOM 1506 N N . PHE A 1 204 ? 3.665 -1.972 -6.584 1.00 86.69 204 PHE A N 1
ATOM 1507 C CA . PHE A 1 204 ? 4.207 -3.003 -7.456 1.00 86.69 204 PHE A CA 1
ATOM 1508 C C . PHE A 1 204 ? 5.111 -2.387 -8.512 1.00 86.69 204 PHE A C 1
ATOM 1510 O O . PHE A 1 204 ? 4.773 -1.390 -9.141 1.00 86.69 204 PHE A O 1
ATOM 1517 N N . GLU A 1 205 ? 6.264 -3.009 -8.721 1.00 89.75 205 GLU A N 1
ATOM 1518 C CA . GLU A 1 205 ? 7.213 -2.619 -9.756 1.00 89.75 205 GLU A CA 1
ATOM 1519 C C . GLU A 1 205 ? 6.706 -3.014 -11.150 1.00 89.75 205 GLU A C 1
ATOM 1521 O O . GLU A 1 205 ? 6.334 -4.166 -11.394 1.00 89.75 205 GLU A O 1
ATOM 1526 N N . ILE A 1 206 ? 6.731 -2.062 -12.080 1.00 88.00 206 ILE A N 1
ATOM 1527 C CA . ILE A 1 206 ? 6.475 -2.302 -13.496 1.00 88.00 206 ILE A CA 1
ATOM 1528 C C . ILE A 1 206 ? 7.815 -2.529 -14.188 1.00 88.00 206 ILE A C 1
ATOM 1530 O O . ILE A 1 206 ? 8.650 -1.632 -14.296 1.00 88.00 206 ILE A O 1
ATOM 1534 N N . VAL A 1 207 ? 7.980 -3.725 -14.741 1.00 84.69 207 VAL A N 1
ATOM 1535 C CA . VAL A 1 207 ? 9.160 -4.070 -15.534 1.00 84.69 207 VAL A CA 1
ATOM 1536 C C . VAL A 1 207 ? 9.042 -3.450 -16.928 1.00 84.69 207 VAL A C 1
ATOM 1538 O O . VAL A 1 207 ? 8.096 -3.736 -17.666 1.00 84.69 207 VAL A O 1
ATOM 1541 N N . ILE A 1 208 ? 10.012 -2.611 -17.300 1.00 88.62 208 ILE A N 1
ATOM 1542 C CA . ILE A 1 208 ? 10.137 -2.066 -18.656 1.00 88.62 208 ILE A CA 1
ATOM 1543 C C . ILE A 1 208 ? 11.128 -2.914 -19.453 1.00 88.62 208 ILE A C 1
ATOM 1545 O O . ILE A 1 208 ? 12.332 -2.876 -19.219 1.00 88.62 208 ILE A O 1
ATOM 1549 N N . ASP A 1 209 ? 10.619 -3.629 -20.452 1.00 90.56 209 ASP A N 1
ATOM 1550 C CA . ASP A 1 209 ? 11.431 -4.442 -21.358 1.00 90.56 209 ASP A CA 1
ATOM 1551 C C . ASP A 1 209 ? 12.029 -3.582 -22.487 1.00 90.56 209 ASP A C 1
ATOM 1553 O O . ASP A 1 209 ? 11.473 -3.479 -23.588 1.00 90.56 209 ASP A O 1
ATOM 1557 N N . CYS A 1 210 ? 13.178 -2.950 -22.238 1.00 93.56 210 CYS A N 1
ATOM 1558 C CA . CYS A 1 210 ? 13.885 -2.211 -23.284 1.00 93.56 210 CYS A CA 1
ATOM 1559 C C . CYS A 1 210 ? 14.448 -3.154 -24.358 1.00 93.56 210 CYS A C 1
ATOM 1561 O O . CYS A 1 210 ? 14.995 -4.214 -24.055 1.00 93.56 210 CYS A O 1
ATOM 1563 N N . ALA A 1 211 ? 14.379 -2.745 -25.629 1.00 93.12 211 ALA A N 1
ATOM 1564 C CA . ALA A 1 211 ? 14.812 -3.566 -26.764 1.00 93.12 211 ALA A CA 1
ATOM 1565 C C . ALA A 1 211 ? 16.266 -4.062 -26.623 1.00 93.12 211 ALA A C 1
ATOM 1567 O O . ALA A 1 211 ? 16.530 -5.251 -26.800 1.00 93.12 211 ALA A O 1
ATOM 1568 N N . GLU A 1 212 ? 17.188 -3.179 -26.226 1.00 93.44 212 GLU A N 1
ATOM 1569 C CA . GLU A 1 212 ? 18.589 -3.530 -25.969 1.00 93.44 212 GLU A CA 1
ATOM 1570 C C . GLU A 1 212 ? 18.732 -4.583 -24.860 1.00 93.44 212 GLU A C 1
ATOM 1572 O O . GLU A 1 212 ? 19.424 -5.586 -25.038 1.00 93.44 212 GLU A O 1
ATOM 1577 N N . GLN A 1 213 ? 18.032 -4.397 -23.737 1.00 90.75 213 GLN A N 1
ATOM 1578 C CA . GLN A 1 213 ? 18.072 -5.302 -22.582 1.00 90.75 213 GLN A CA 1
ATOM 1579 C C . GLN A 1 213 ? 17.486 -6.681 -22.907 1.00 90.75 213 GLN A C 1
ATOM 1581 O O . GLN A 1 213 ? 17.965 -7.697 -22.405 1.00 90.75 213 GLN A O 1
ATOM 1586 N N . MET A 1 214 ? 16.505 -6.727 -23.810 1.00 92.12 214 MET A N 1
ATOM 1587 C CA . MET A 1 214 ? 15.931 -7.965 -24.340 1.00 92.12 214 MET A CA 1
ATOM 1588 C C . MET A 1 214 ? 16.794 -8.616 -25.432 1.00 92.12 214 MET A C 1
ATOM 1590 O O . MET A 1 214 ? 16.409 -9.640 -26.002 1.00 92.12 214 MET A O 1
ATOM 1594 N N . GLY A 1 215 ? 17.967 -8.048 -25.730 1.00 91.75 215 GLY A N 1
ATOM 1595 C CA . GLY A 1 215 ? 18.908 -8.579 -26.711 1.00 91.75 215 GLY A CA 1
ATOM 1596 C C . GLY A 1 215 ? 18.458 -8.393 -28.159 1.00 91.75 215 GLY A C 1
ATOM 1597 O O . GLY A 1 215 ? 18.918 -9.128 -29.035 1.00 91.75 215 GLY A O 1
ATOM 1598 N N . VAL A 1 216 ? 17.556 -7.442 -28.427 1.00 94.75 216 VAL A N 1
ATOM 1599 C CA . VAL A 1 216 ? 17.175 -7.084 -29.796 1.00 94.75 216 VAL A CA 1
ATOM 1600 C C . VAL A 1 216 ? 18.388 -6.427 -30.464 1.00 94.75 216 VAL A C 1
ATOM 1602 O O . VAL A 1 216 ? 18.854 -5.392 -29.979 1.00 94.75 216 VAL A O 1
ATOM 1605 N N . PRO A 1 217 ? 18.930 -6.996 -31.556 1.00 93.31 217 PRO A N 1
ATOM 1606 C CA . PRO A 1 217 ? 20.070 -6.402 -32.240 1.00 93.31 217 PRO A CA 1
ATOM 1607 C C . PRO A 1 217 ? 19.676 -5.069 -32.889 1.00 93.31 217 PRO A C 1
ATOM 1609 O O . PRO A 1 217 ? 18.613 -4.953 -33.498 1.00 93.31 217 PRO A O 1
ATOM 1612 N N . CYS A 1 218 ? 20.554 -4.071 -32.780 1.00 92.06 218 CYS A N 1
ATOM 1613 C CA . CYS A 1 218 ? 20.438 -2.822 -33.527 1.00 92.06 218 CYS A CA 1
ATOM 1614 C C . CYS A 1 218 ? 21.096 -3.000 -34.904 1.00 92.06 218 CYS A C 1
ATOM 1616 O O . CYS A 1 218 ? 22.264 -2.673 -35.112 1.00 92.06 218 CYS A O 1
ATOM 1618 N N . ASP A 1 219 ? 20.371 -3.623 -35.834 1.00 90.56 219 ASP A N 1
ATOM 1619 C CA . ASP A 1 219 ? 20.898 -3.940 -37.162 1.00 90.56 219 ASP A CA 1
ATOM 1620 C C . ASP A 1 219 ? 21.261 -2.661 -37.935 1.00 90.56 219 ASP A C 1
ATOM 1622 O O . ASP A 1 219 ? 20.401 -1.840 -38.251 1.00 90.56 219 ASP A O 1
ATOM 1626 N N . GLY A 1 220 ? 22.545 -2.508 -38.274 1.00 87.69 220 GLY A N 1
ATOM 1627 C CA . GLY A 1 220 ? 23.039 -1.344 -39.017 1.00 87.69 220 GLY A CA 1
ATOM 1628 C C . GLY A 1 220 ? 23.135 -0.062 -38.186 1.00 87.69 220 GLY A C 1
ATOM 1629 O O . GLY A 1 220 ? 23.182 1.024 -38.762 1.00 87.69 220 GLY A O 1
ATOM 1630 N N . GLY A 1 221 ? 23.178 -0.174 -36.858 1.00 90.81 221 GLY A N 1
ATOM 1631 C CA . GLY A 1 221 ? 23.269 0.966 -35.958 1.00 90.81 221 GLY A CA 1
ATOM 1632 C C . GLY A 1 221 ? 23.914 0.637 -34.616 1.00 90.81 221 GLY A C 1
ATOM 1633 O O . GLY A 1 221 ? 24.486 -0.437 -34.423 1.00 90.81 221 GLY A O 1
ATOM 1634 N N . VAL A 1 222 ? 23.783 1.571 -33.678 1.00 90.19 222 VAL A N 1
ATOM 1635 C CA . VAL A 1 222 ? 24.199 1.423 -32.278 1.00 90.19 222 VAL A CA 1
ATOM 1636 C C . VAL A 1 222 ? 23.102 1.952 -31.353 1.00 90.19 222 VAL A C 1
ATOM 1638 O O . VAL A 1 222 ? 22.334 2.847 -31.717 1.00 90.19 222 VAL A O 1
ATOM 1641 N N . TYR A 1 223 ? 22.991 1.357 -30.166 1.00 93.50 223 TYR A N 1
ATOM 1642 C CA . TYR A 1 223 ? 22.129 1.884 -29.115 1.00 93.50 223 TYR A CA 1
ATOM 1643 C C . TYR A 1 223 ? 22.767 3.125 -28.505 1.00 93.50 223 TYR A C 1
ATOM 1645 O O . TYR A 1 223 ? 23.916 3.093 -28.077 1.00 93.50 223 TYR A O 1
ATOM 1653 N N . VAL A 1 224 ? 22.002 4.210 -28.466 1.00 90.00 224 VAL A N 1
ATOM 1654 C CA . VAL A 1 224 ? 22.409 5.462 -27.831 1.00 90.00 224 VAL A CA 1
ATOM 1655 C C . VAL A 1 224 ? 21.609 5.641 -26.550 1.00 90.00 224 VAL A C 1
ATOM 1657 O O . VAL A 1 224 ? 20.392 5.403 -26.536 1.00 90.00 224 VAL A O 1
ATOM 1660 N N . ASP A 1 225 ? 22.299 6.065 -25.491 1.00 90.62 225 ASP A N 1
ATOM 1661 C CA . ASP A 1 225 ? 21.686 6.380 -24.204 1.00 90.62 225 ASP A CA 1
ATOM 1662 C C . ASP A 1 225 ? 20.525 7.376 -24.377 1.00 90.62 225 ASP A C 1
ATOM 1664 O O . ASP A 1 225 ? 20.611 8.321 -25.173 1.00 90.62 225 ASP A O 1
ATOM 1668 N N . PRO A 1 226 ? 19.421 7.184 -23.642 1.00 90.19 226 PRO A N 1
ATOM 1669 C CA . PRO A 1 226 ? 18.282 8.078 -23.722 1.00 90.19 226 PRO A CA 1
ATOM 1670 C C . PRO A 1 226 ? 18.565 9.451 -23.104 1.00 90.19 226 PRO A C 1
ATOM 1672 O O . PRO A 1 226 ? 19.497 9.655 -22.326 1.00 90.19 226 PRO A O 1
ATOM 1675 N N . LEU A 1 227 ? 17.688 10.408 -23.413 1.00 88.50 227 LEU A N 1
ATOM 1676 C CA . LEU A 1 227 ? 17.637 11.686 -22.705 1.00 88.50 227 LEU A CA 1
ATOM 1677 C C . LEU A 1 227 ? 17.199 11.496 -21.243 1.00 88.50 227 LEU A C 1
ATOM 1679 O O . LEU A 1 227 ? 16.552 10.511 -20.887 1.00 88.50 227 LEU A O 1
ATOM 1683 N N . GLU A 1 228 ? 17.494 12.489 -20.402 1.00 87.00 228 GLU A N 1
ATOM 1684 C CA . GLU A 1 228 ? 17.057 12.511 -19.003 1.00 87.00 228 GLU A CA 1
ATOM 1685 C C . GLU A 1 228 ? 15.532 12.316 -18.889 1.00 87.00 228 GLU A C 1
ATOM 1687 O O . GLU A 1 228 ? 14.752 12.989 -19.565 1.00 87.00 228 GLU A O 1
ATOM 1692 N N . GLY A 1 229 ? 15.109 11.381 -18.032 1.00 87.81 229 GLY A N 1
ATOM 1693 C CA . GLY A 1 229 ? 13.696 11.046 -17.821 1.00 87.81 229 GLY A CA 1
ATOM 1694 C C . GLY A 1 229 ? 13.128 9.979 -18.766 1.00 87.81 229 GLY A C 1
ATOM 1695 O O . GLY A 1 229 ? 11.952 9.641 -18.648 1.00 87.81 229 GLY A O 1
ATOM 1696 N N . VAL A 1 230 ? 13.933 9.425 -19.676 1.00 92.50 230 VAL A N 1
ATOM 1697 C CA . VAL A 1 230 ? 13.543 8.319 -20.564 1.00 92.50 230 VAL A CA 1
ATOM 1698 C C . VAL A 1 230 ? 14.340 7.070 -20.192 1.00 92.50 230 VAL A C 1
ATOM 1700 O O . VAL A 1 230 ? 15.539 7.156 -19.955 1.00 92.50 230 VAL A O 1
ATOM 1703 N N . CYS A 1 231 ? 13.680 5.910 -20.117 1.00 94.06 231 CYS A N 1
ATOM 1704 C CA . CYS A 1 231 ? 14.353 4.688 -19.677 1.00 94.06 231 CYS A CA 1
ATOM 1705 C C . CYS A 1 231 ? 15.186 4.000 -20.759 1.00 94.06 231 CYS A C 1
ATOM 1707 O O . CYS A 1 231 ? 16.339 3.643 -20.536 1.00 94.06 231 CYS A O 1
ATOM 1709 N N . CYS A 1 232 ? 14.580 3.749 -21.917 1.00 94.81 232 CYS A N 1
ATOM 1710 C CA . CYS A 1 232 ? 15.176 2.858 -22.900 1.00 94.81 232 CYS A CA 1
ATOM 1711 C C . CYS A 1 232 ? 16.078 3.611 -23.867 1.00 94.81 232 CYS A C 1
ATOM 1713 O O . CYS A 1 232 ? 15.669 4.626 -24.432 1.00 94.81 232 CYS A O 1
ATOM 1715 N N . SER A 1 233 ? 17.263 3.053 -24.108 1.00 93.44 233 SER A N 1
ATOM 1716 C CA . SER A 1 233 ? 18.120 3.431 -25.227 1.00 93.44 233 SER A CA 1
ATOM 1717 C C . SER A 1 233 ? 17.388 3.269 -26.560 1.00 93.44 233 SER A C 1
ATOM 1719 O O . SER A 1 233 ? 16.432 2.495 -26.701 1.00 93.44 233 SER A O 1
ATOM 1721 N N . THR A 1 234 ? 17.842 4.021 -27.561 1.00 92.12 234 THR A N 1
ATOM 1722 C CA . THR A 1 234 ? 17.242 3.999 -28.901 1.00 92.12 234 THR A CA 1
ATOM 1723 C C . THR A 1 234 ? 18.267 3.502 -29.906 1.00 92.12 234 THR A C 1
ATOM 1725 O O . THR A 1 234 ? 19.425 3.904 -29.860 1.00 92.12 234 THR A O 1
ATOM 1728 N N . CYS A 1 235 ? 17.849 2.625 -30.816 1.00 93.00 235 CYS A N 1
ATOM 1729 C CA . CYS A 1 235 ? 18.697 2.159 -31.908 1.00 93.00 235 CYS A CA 1
ATOM 1730 C C . CYS A 1 235 ? 18.753 3.230 -33.006 1.00 93.00 235 CYS A C 1
ATOM 1732 O O . CYS A 1 235 ? 17.726 3.525 -33.624 1.00 93.00 235 CYS A O 1
ATOM 1734 N N . ILE A 1 236 ? 19.937 3.797 -33.240 1.00 92.06 236 ILE A N 1
ATOM 1735 C CA . ILE A 1 236 ? 20.186 4.810 -34.273 1.00 92.06 236 ILE A CA 1
ATOM 1736 C C . ILE A 1 236 ? 21.079 4.207 -35.356 1.00 92.06 236 ILE A C 1
ATOM 1738 O O . ILE A 1 236 ? 22.095 3.585 -35.045 1.00 92.06 236 ILE A O 1
ATOM 1742 N N . GLN A 1 237 ? 20.701 4.372 -36.627 1.00 93.69 237 GLN A N 1
ATOM 1743 C CA . GLN A 1 237 ? 21.475 3.842 -37.753 1.00 93.69 237 GLN A CA 1
ATOM 1744 C C . GLN A 1 237 ? 22.805 4.581 -37.922 1.00 93.69 237 GLN A C 1
ATOM 1746 O O . GLN A 1 237 ? 22.881 5.800 -37.766 1.00 93.69 237 GLN A O 1
ATOM 1751 N N . TYR A 1 238 ? 23.846 3.843 -38.313 1.00 94.38 238 TYR A N 1
ATOM 1752 C CA . TYR A 1 238 ? 25.117 4.449 -38.695 1.00 94.38 238 TYR A CA 1
ATOM 1753 C C . TYR A 1 238 ? 24.916 5.403 -39.874 1.00 94.38 238 TYR A C 1
ATOM 1755 O O . TYR A 1 238 ? 24.274 5.063 -40.868 1.00 94.38 238 TYR A O 1
ATOM 1763 N N . GLY A 1 239 ? 25.486 6.598 -39.766 1.00 92.56 239 GLY A N 1
ATOM 1764 C CA . GLY A 1 239 ? 25.380 7.634 -40.785 1.00 92.56 239 GLY A CA 1
ATOM 1765 C C . GLY A 1 239 ? 24.114 8.491 -40.729 1.00 92.56 239 GLY A C 1
ATOM 1766 O O . GLY A 1 239 ? 24.063 9.461 -41.473 1.00 92.56 239 GLY A O 1
ATOM 1767 N N . ASP A 1 240 ? 23.134 8.207 -39.864 1.00 94.25 240 ASP A N 1
ATOM 1768 C CA . ASP A 1 240 ? 21.953 9.062 -39.627 1.00 94.25 240 ASP A CA 1
ATOM 1769 C C . ASP A 1 240 ? 22.251 10.058 -38.491 1.00 94.25 240 ASP A C 1
ATOM 1771 O O . ASP A 1 240 ? 21.965 9.838 -37.310 1.00 94.25 240 ASP A O 1
ATOM 1775 N N . SER A 1 241 ? 22.925 11.148 -38.848 1.00 91.25 241 SER A N 1
ATOM 1776 C CA . SER A 1 241 ? 23.557 12.072 -37.898 1.00 91.25 241 SER A CA 1
ATOM 1777 C C . SER A 1 241 ? 22.557 12.975 -37.183 1.00 91.25 241 SER A C 1
ATOM 1779 O O . SER A 1 241 ? 22.860 13.488 -36.104 1.00 91.25 241 SER A O 1
ATOM 1781 N N . ASN A 1 242 ? 21.399 13.230 -37.795 1.00 91.12 242 ASN A N 1
ATOM 1782 C CA . ASN A 1 242 ? 20.314 13.996 -37.178 1.00 91.12 242 ASN A CA 1
ATOM 1783 C C . ASN A 1 242 ? 19.192 13.108 -36.621 1.00 91.12 242 ASN A C 1
ATOM 1785 O O . ASN A 1 242 ? 18.236 13.653 -36.062 1.00 91.12 242 ASN A O 1
ATOM 1789 N N . SER A 1 243 ? 19.324 11.783 -36.748 1.00 91.12 243 SER A N 1
ATOM 1790 C CA . SER A 1 243 ? 18.372 10.793 -36.247 1.00 91.12 243 SER A CA 1
ATOM 1791 C C . SER A 1 243 ? 16.958 10.996 -36.803 1.00 91.12 243 SER A C 1
ATOM 1793 O O . SER A 1 243 ? 15.970 10.821 -36.082 1.00 91.12 243 SER A O 1
ATOM 1795 N N . ASP A 1 244 ? 16.847 11.405 -38.071 1.00 92.81 244 ASP A N 1
ATOM 1796 C CA . ASP A 1 244 ? 15.555 11.588 -38.745 1.00 92.81 244 ASP A CA 1
ATOM 1797 C C . ASP A 1 244 ? 15.046 10.317 -39.453 1.00 92.81 244 ASP A C 1
ATOM 1799 O O . ASP A 1 244 ? 13.912 10.283 -39.950 1.00 92.81 244 ASP A O 1
ATOM 1803 N N . GLY A 1 245 ? 15.849 9.249 -39.431 1.00 90.31 245 GLY A N 1
ATOM 1804 C CA . GLY A 1 245 ? 15.556 7.946 -40.013 1.00 90.31 245 GLY A CA 1
ATOM 1805 C C . GLY A 1 245 ? 15.936 7.819 -41.489 1.00 90.31 245 GLY A C 1
ATOM 1806 O O . GLY A 1 245 ? 15.669 6.767 -42.081 1.00 90.31 245 GLY A O 1
ATOM 1807 N N . ALA A 1 246 ? 16.518 8.851 -42.111 1.00 93.19 246 ALA A N 1
ATOM 1808 C CA . ALA A 1 246 ? 16.880 8.849 -43.522 1.00 93.19 246 ALA A CA 1
ATOM 1809 C C . ALA A 1 246 ? 18.333 9.282 -43.756 1.00 93.19 246 ALA A C 1
ATOM 1811 O O . ALA A 1 246 ? 18.641 10.465 -43.769 1.00 93.19 246 ALA A O 1
ATOM 1812 N N . ILE A 1 247 ? 19.195 8.336 -44.136 1.00 93.88 247 ILE A N 1
ATOM 1813 C CA . ILE A 1 247 ? 20.584 8.632 -44.515 1.00 93.88 247 ILE A CA 1
ATOM 1814 C C . ILE A 1 247 ? 20.620 9.400 -45.845 1.00 93.88 247 ILE A C 1
ATOM 1816 O O . ILE A 1 247 ? 20.280 8.865 -46.908 1.00 93.88 247 ILE A O 1
ATOM 1820 N N . ASN A 1 248 ? 21.019 10.671 -45.803 1.00 95.19 248 ASN A N 1
ATOM 1821 C CA . ASN A 1 248 ? 21.056 11.547 -46.967 1.00 95.19 248 ASN A CA 1
ATOM 1822 C C . ASN A 1 248 ? 22.162 12.621 -46.882 1.00 95.19 248 ASN A C 1
ATOM 1824 O O . ASN A 1 248 ? 23.055 12.605 -46.041 1.00 95.19 248 ASN A O 1
ATOM 1828 N N . VAL A 1 249 ? 22.155 13.568 -47.826 1.00 95.88 249 VAL A N 1
ATOM 1829 C CA . VAL A 1 249 ? 23.191 14.612 -47.911 1.00 95.88 249 VAL A CA 1
ATOM 1830 C C . VAL A 1 249 ? 23.242 15.515 -46.672 1.00 95.88 249 VAL A C 1
ATOM 1832 O O . VAL A 1 249 ? 24.278 16.122 -46.405 1.00 95.88 249 VAL A O 1
ATOM 1835 N N . LEU A 1 250 ? 22.149 15.620 -45.914 1.00 96.81 250 LEU A N 1
ATOM 1836 C CA . LEU A 1 250 ? 22.114 16.372 -44.666 1.00 96.81 250 LEU A CA 1
ATOM 1837 C C . LEU A 1 250 ? 23.049 15.757 -43.619 1.00 96.81 250 LEU A C 1
ATOM 1839 O O . LEU A 1 250 ? 23.787 16.497 -42.969 1.00 96.81 250 LEU A O 1
ATOM 1843 N N . ASP A 1 251 ? 23.108 14.432 -43.533 1.00 96.06 251 ASP A N 1
ATOM 1844 C CA . ASP A 1 251 ? 24.008 13.726 -42.621 1.00 96.06 251 ASP A CA 1
ATOM 1845 C C . ASP A 1 251 ? 25.472 13.927 -42.986 1.00 96.06 251 ASP A C 1
ATOM 1847 O O . ASP A 1 251 ? 26.308 14.192 -42.126 1.00 96.06 251 ASP A O 1
ATOM 1851 N N . VAL A 1 252 ? 25.777 13.929 -44.286 1.00 96.38 252 VAL A N 1
ATOM 1852 C CA . VAL A 1 252 ? 27.119 14.259 -44.784 1.00 96.38 252 VAL A CA 1
ATOM 1853 C C . VAL A 1 252 ? 27.532 15.666 -44.350 1.00 96.38 252 VAL A C 1
ATOM 1855 O O . VAL A 1 252 ? 28.672 15.879 -43.937 1.00 96.38 252 VAL A O 1
ATOM 1858 N N . VAL A 1 253 ? 26.619 16.640 -44.421 1.00 97.12 253 VAL A N 1
ATOM 1859 C CA . VAL A 1 253 ? 26.893 18.013 -43.967 1.00 97.12 253 VAL A CA 1
ATOM 1860 C C . VAL A 1 253 ? 27.187 18.046 -42.464 1.00 97.12 253 VAL A C 1
ATOM 1862 O O . VAL A 1 253 ? 28.096 18.764 -42.042 1.00 97.12 253 VAL A O 1
ATOM 1865 N N . LEU A 1 254 ? 26.458 17.271 -41.660 1.00 96.31 254 LEU A N 1
ATOM 1866 C CA . LEU A 1 254 ? 26.667 17.187 -40.213 1.00 96.31 254 LEU A CA 1
ATOM 1867 C C . LEU A 1 254 ? 27.990 16.498 -39.858 1.00 96.31 254 LEU A C 1
ATOM 1869 O O . LEU A 1 254 ? 28.753 17.050 -39.066 1.00 96.31 254 LEU A O 1
ATOM 1873 N N . LEU A 1 255 ? 28.322 15.381 -40.508 1.00 96.25 255 LEU A N 1
ATOM 1874 C CA . LEU A 1 255 ? 29.617 14.715 -40.353 1.00 96.25 255 LEU A CA 1
ATOM 1875 C C . LEU A 1 255 ? 30.780 15.647 -40.727 1.00 96.25 255 LEU A C 1
ATOM 1877 O O . LEU A 1 255 ? 31.740 15.770 -39.971 1.00 96.25 255 LEU A O 1
ATOM 1881 N N . VAL A 1 256 ? 30.694 16.377 -41.846 1.00 97.00 256 VAL A N 1
ATOM 1882 C CA . VAL A 1 256 ? 31.739 17.348 -42.222 1.00 97.00 256 VAL A CA 1
ATOM 1883 C C . VAL A 1 256 ? 31.905 18.428 -41.151 1.00 97.00 256 VAL A C 1
ATOM 1885 O O . VAL A 1 256 ? 33.036 18.818 -40.857 1.00 97.00 256 VAL A O 1
ATOM 1888 N N . ASN A 1 257 ? 30.814 18.896 -40.539 1.00 96.94 257 ASN A N 1
ATOM 1889 C CA . ASN A 1 257 ? 30.908 19.855 -39.439 1.00 96.94 257 ASN A CA 1
ATOM 1890 C C . ASN A 1 257 ? 31.646 19.268 -38.227 1.00 96.94 257 ASN A C 1
ATOM 1892 O O . ASN A 1 257 ? 32.499 19.966 -37.685 1.00 96.94 257 ASN A O 1
ATOM 1896 N N . LEU A 1 258 ? 31.388 18.007 -37.858 1.00 96.56 258 LEU A N 1
ATOM 1897 C CA . LEU A 1 258 ? 32.090 17.309 -36.768 1.00 96.56 258 LEU A CA 1
ATOM 1898 C C . LEU A 1 258 ? 33.593 17.149 -37.053 1.00 96.56 258 LEU A C 1
ATOM 1900 O O . LEU A 1 258 ? 34.435 17.443 -36.203 1.00 96.56 258 LEU A O 1
ATOM 1904 N N . VAL A 1 259 ? 33.949 16.780 -38.289 1.00 95.94 259 VAL A N 1
ATOM 1905 C CA . VAL A 1 259 ? 35.353 16.703 -38.734 1.00 95.94 259 VAL A CA 1
ATOM 1906 C C . VAL A 1 259 ? 36.041 18.070 -38.623 1.00 95.94 259 VAL A C 1
ATOM 1908 O O . VAL A 1 259 ? 37.193 18.158 -38.198 1.00 95.94 259 VAL A O 1
ATOM 1911 N N . LEU A 1 260 ? 35.347 19.155 -38.984 1.00 96.94 260 LEU A N 1
ATOM 1912 C CA . LEU A 1 260 ? 35.883 20.519 -38.903 1.00 96.94 260 LEU A CA 1
ATOM 1913 C C . LEU A 1 260 ? 35.958 21.056 -37.466 1.00 96.94 260 LEU A C 1
ATOM 1915 O O . LEU A 1 260 ? 36.852 21.858 -37.179 1.00 96.94 260 LEU A O 1
ATOM 1919 N N . SER A 1 261 ? 35.049 20.642 -36.576 1.00 96.56 261 SER A N 1
ATOM 1920 C CA . SER A 1 261 ? 35.086 20.983 -35.146 1.00 96.56 261 SER A CA 1
ATOM 1921 C C . SER A 1 261 ? 36.047 20.099 -34.344 1.00 96.56 261 SER A C 1
ATOM 1923 O O . SER A 1 261 ? 36.356 20.436 -33.201 1.00 96.56 261 SER A O 1
ATOM 1925 N N . ASN A 1 262 ? 36.584 19.032 -34.953 1.00 93.38 262 ASN A N 1
ATOM 1926 C CA . ASN A 1 262 ? 37.399 18.011 -34.293 1.00 93.38 262 ASN A CA 1
ATOM 1927 C C . ASN A 1 262 ? 36.652 17.379 -33.098 1.00 93.38 262 ASN A C 1
ATOM 1929 O O . ASN A 1 262 ? 37.242 17.100 -32.049 1.00 93.38 262 ASN A O 1
ATOM 1933 N N . GLU A 1 263 ? 35.344 17.187 -33.265 1.00 96.06 263 GLU A N 1
ATOM 1934 C CA . GLU A 1 263 ? 34.468 16.463 -32.347 1.00 96.06 263 GLU A CA 1
ATOM 1935 C C . GLU A 1 263 ? 34.269 15.041 -32.867 1.00 96.06 263 GLU A C 1
ATOM 1937 O O . GLU A 1 263 ? 34.163 14.819 -34.071 1.00 96.06 263 GLU A O 1
ATOM 1942 N N . TYR A 1 264 ? 34.240 14.071 -31.958 1.00 94.19 264 TYR A N 1
ATOM 1943 C CA . TYR A 1 264 ? 34.060 12.664 -32.296 1.00 94.19 264 TYR A CA 1
ATOM 1944 C C . TYR A 1 264 ? 32.622 12.227 -32.017 1.00 94.19 264 TYR A C 1
ATOM 1946 O O . TYR A 1 264 ? 32.054 12.585 -30.986 1.00 94.19 264 TYR A O 1
ATOM 1954 N N . ASN A 1 265 ? 32.065 11.421 -32.918 1.00 91.81 265 ASN A N 1
ATOM 1955 C CA . ASN A 1 265 ? 30.781 10.751 -32.762 1.00 91.81 265 ASN A CA 1
ATOM 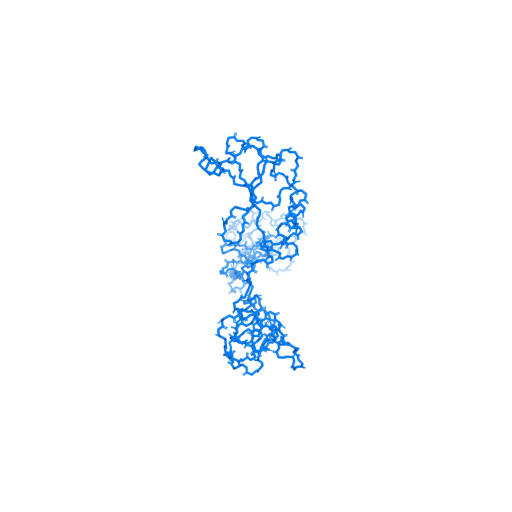1956 C C . ASN A 1 265 ? 30.866 9.379 -33.445 1.00 91.81 265 ASN A C 1
ATOM 1958 O O . ASN A 1 265 ? 31.136 9.292 -34.640 1.00 91.81 265 ASN A O 1
ATOM 1962 N N . GLU A 1 266 ? 30.639 8.317 -32.679 1.00 91.00 266 GLU A N 1
ATOM 1963 C CA . GLU A 1 266 ? 30.724 6.931 -33.151 1.00 91.00 266 GLU A CA 1
ATOM 1964 C C . GLU A 1 266 ? 29.668 6.566 -34.203 1.00 91.00 266 GLU A C 1
ATOM 1966 O O . GLU A 1 266 ? 29.905 5.676 -35.014 1.00 91.00 266 GLU A O 1
ATOM 1971 N N . LEU A 1 267 ? 28.532 7.276 -34.244 1.00 92.44 267 LEU A N 1
ATOM 1972 C CA . LEU A 1 267 ? 27.467 7.041 -35.228 1.00 92.44 267 LEU A CA 1
ATOM 1973 C C . LEU A 1 267 ? 27.925 7.291 -36.663 1.00 92.44 267 LEU A C 1
ATOM 1975 O O . LEU A 1 267 ? 27.323 6.779 -37.603 1.00 92.44 267 LEU A O 1
ATOM 1979 N N . VAL A 1 268 ? 28.960 8.109 -36.831 1.00 93.81 268 VAL A N 1
ATOM 1980 C CA . VAL A 1 268 ? 29.449 8.560 -38.134 1.00 93.81 268 VAL A CA 1
ATOM 1981 C C . VAL A 1 268 ? 30.907 8.166 -38.381 1.00 93.81 268 VAL A C 1
ATOM 1983 O O . VAL A 1 268 ? 31.494 8.618 -39.360 1.00 93.81 268 VAL A O 1
ATOM 1986 N N . ASP A 1 269 ? 31.481 7.312 -37.524 1.00 94.81 269 ASP A N 1
ATOM 1987 C CA . ASP A 1 269 ? 32.752 6.610 -37.756 1.00 94.81 269 ASP A CA 1
ATOM 1988 C C . ASP A 1 269 ? 32.479 5.380 -38.632 1.00 94.81 269 ASP A C 1
ATOM 1990 O O . ASP A 1 269 ? 32.335 4.242 -38.175 1.00 94.81 269 ASP A O 1
ATOM 1994 N N . MET A 1 270 ? 32.308 5.645 -39.924 1.00 94.25 270 MET A N 1
ATOM 1995 C CA . MET A 1 270 ? 31.747 4.688 -40.875 1.00 94.25 270 MET A CA 1
ATOM 1996 C C . MET A 1 270 ? 32.702 3.537 -41.204 1.00 94.25 270 MET A C 1
ATOM 1998 O O . MET A 1 270 ? 32.265 2.518 -41.744 1.00 94.25 270 MET A O 1
ATOM 2002 N N . ASN A 1 271 ? 34.000 3.691 -40.924 1.00 94.12 271 ASN A N 1
ATOM 2003 C CA . ASN A 1 271 ? 34.993 2.633 -41.104 1.00 94.12 271 ASN A CA 1
ATOM 2004 C C . ASN A 1 271 ? 35.494 2.028 -39.774 1.00 94.12 271 ASN A C 1
ATOM 2006 O O . ASN A 1 271 ? 36.292 1.085 -39.813 1.00 94.12 271 ASN A O 1
ATOM 2010 N N . SER A 1 272 ? 34.992 2.528 -38.637 1.00 94.00 272 SER A N 1
ATOM 2011 C CA . SER A 1 272 ? 35.314 2.075 -37.280 1.00 94.00 272 SER A CA 1
ATOM 2012 C C . SER A 1 272 ? 36.815 2.118 -36.970 1.00 94.00 272 SER A C 1
ATOM 2014 O O . SER A 1 272 ? 37.350 1.203 -36.333 1.00 94.00 272 SER A O 1
ATOM 2016 N N . ASP A 1 273 ? 37.515 3.148 -37.462 1.00 95.94 273 ASP A N 1
ATOM 2017 C CA . ASP A 1 273 ? 38.944 3.361 -37.201 1.00 95.94 273 ASP A CA 1
ATOM 2018 C C . ASP A 1 273 ? 39.221 4.297 -36.008 1.00 95.94 273 ASP A C 1
ATOM 2020 O O . ASP A 1 273 ? 40.387 4.556 -35.677 1.00 95.94 273 ASP A O 1
ATOM 2024 N N . ASN A 1 274 ? 38.157 4.740 -35.328 1.00 94.94 274 ASN A N 1
ATOM 2025 C CA . ASN A 1 274 ? 38.152 5.678 -34.210 1.00 94.94 274 ASN A CA 1
ATOM 2026 C C . ASN A 1 274 ? 38.619 7.100 -34.581 1.00 94.94 274 ASN A C 1
ATOM 2028 O O . ASN A 1 274 ? 38.921 7.890 -33.680 1.00 94.94 274 ASN A O 1
ATOM 2032 N N . ASN A 1 275 ? 38.679 7.466 -35.870 1.00 95.06 275 ASN A N 1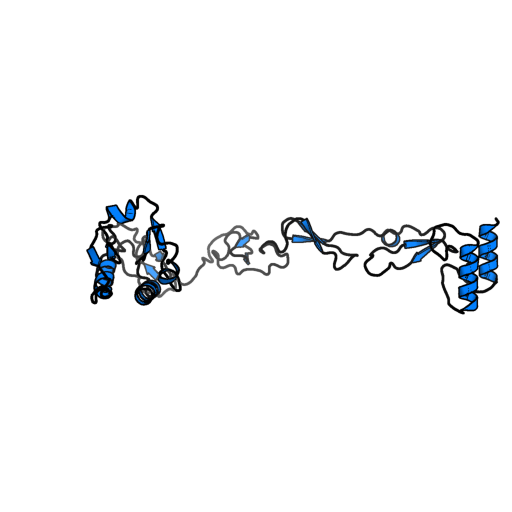
ATOM 2033 C CA . ASN A 1 275 ? 39.021 8.817 -36.323 1.00 95.06 275 ASN A CA 1
ATOM 2034 C C . ASN A 1 275 ? 38.019 9.339 -37.355 1.00 95.06 275 ASN A C 1
ATOM 2036 O O . ASN A 1 275 ? 38.050 8.931 -38.508 1.00 95.06 275 ASN A O 1
ATOM 2040 N N . LEU A 1 276 ? 37.267 10.388 -37.011 1.00 96.50 276 LEU A N 1
ATOM 2041 C CA . LEU A 1 276 ? 36.415 11.062 -37.992 1.00 96.50 276 LEU A CA 1
ATOM 2042 C C . LEU A 1 276 ? 37.238 11.874 -38.994 1.00 96.50 276 LEU A C 1
ATOM 2044 O O . LEU A 1 276 ? 37.889 12.866 -38.645 1.00 96.50 276 LEU A O 1
ATOM 2048 N N . ASN A 1 277 ? 37.203 11.465 -40.259 1.00 96.00 277 ASN A N 1
ATOM 2049 C CA . ASN A 1 277 ? 37.920 12.124 -41.337 1.00 96.00 277 ASN A CA 1
ATOM 2050 C C . ASN A 1 277 ? 37.219 11.962 -42.703 1.00 96.00 277 ASN A C 1
ATOM 2052 O O . ASN A 1 277 ? 36.047 11.617 -42.817 1.00 96.00 277 ASN A O 1
ATOM 2056 N N . VAL A 1 278 ? 37.931 12.293 -43.785 1.00 96.19 278 VAL A N 1
ATOM 2057 C CA . VAL A 1 278 ? 37.381 12.232 -45.149 1.00 96.19 278 VAL A CA 1
ATOM 2058 C C . VAL A 1 278 ? 37.013 10.809 -45.583 1.00 96.19 278 VAL A C 1
ATOM 2060 O O . VAL A 1 278 ? 36.174 10.650 -46.464 1.00 96.19 278 VAL A O 1
ATOM 2063 N N . LEU A 1 279 ? 37.623 9.781 -44.991 1.00 97.44 279 LEU A N 1
ATOM 2064 C CA . LEU A 1 279 ? 37.303 8.389 -45.293 1.00 97.44 279 LEU A CA 1
ATOM 2065 C C . LEU A 1 279 ? 35.874 8.045 -44.861 1.00 97.44 279 LEU A C 1
ATOM 2067 O O . LEU A 1 279 ? 35.155 7.445 -45.655 1.00 97.44 279 LEU A O 1
ATOM 2071 N N . ASP A 1 280 ? 35.426 8.510 -43.696 1.00 97.38 280 ASP A N 1
ATOM 2072 C CA . ASP A 1 280 ? 34.052 8.298 -43.219 1.00 97.38 280 ASP A CA 1
ATOM 2073 C C . ASP A 1 280 ? 33.022 8.974 -44.119 1.00 97.38 280 ASP A C 1
ATOM 2075 O O . ASP A 1 280 ? 32.001 8.387 -44.474 1.00 97.38 280 ASP A O 1
ATOM 2079 N N . VAL A 1 281 ? 33.338 10.191 -44.573 1.00 96.56 281 VAL A N 1
ATOM 2080 C CA . VAL A 1 281 ? 32.507 10.943 -45.523 1.00 96.56 281 VAL A CA 1
ATOM 2081 C C . VAL A 1 281 ? 32.347 10.184 -46.839 1.00 96.56 281 VAL A C 1
ATOM 2083 O O . VAL A 1 281 ? 31.250 10.143 -47.392 1.00 96.56 281 VAL A O 1
ATOM 2086 N N . VAL A 1 282 ? 33.427 9.588 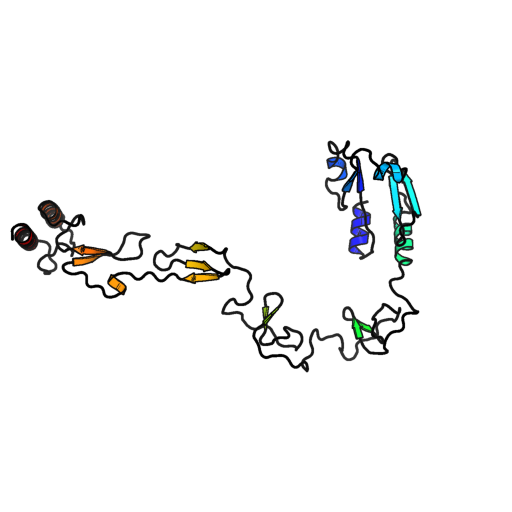-47.355 1.00 97.00 282 VAL A N 1
ATOM 2087 C CA . VAL A 1 282 ? 33.377 8.800 -48.596 1.00 97.00 282 VAL A CA 1
ATOM 2088 C C . VAL A 1 282 ? 32.497 7.566 -48.413 1.00 97.00 282 VAL A C 1
ATOM 2090 O O . VAL A 1 282 ? 31.628 7.334 -49.248 1.00 97.00 282 VAL A O 1
ATOM 2093 N N . VAL A 1 283 ? 32.659 6.832 -47.307 1.00 95.88 283 VAL A N 1
ATOM 2094 C CA . VAL A 1 283 ? 31.836 5.646 -47.016 1.00 95.88 283 VAL A CA 1
ATOM 2095 C C . VAL A 1 283 ? 30.354 6.019 -46.885 1.00 95.88 283 VAL A C 1
ATOM 2097 O O . VAL A 1 283 ? 29.501 5.336 -47.449 1.00 95.88 283 VAL A O 1
ATOM 2100 N N . LEU A 1 284 ? 30.034 7.130 -46.212 1.00 95.31 284 LEU A N 1
ATOM 2101 C CA . LEU A 1 284 ? 28.655 7.609 -46.084 1.00 95.31 284 LEU A CA 1
ATOM 2102 C C . LEU A 1 284 ? 28.045 8.009 -47.437 1.00 95.31 284 LEU A C 1
ATOM 2104 O O . LEU A 1 284 ? 26.888 7.703 -47.717 1.00 95.31 284 LEU A O 1
ATOM 2108 N N . ILE A 1 285 ? 28.820 8.669 -48.302 1.00 95.94 285 ILE A N 1
ATOM 2109 C CA . ILE A 1 285 ? 28.371 9.025 -49.654 1.00 95.94 285 ILE A CA 1
ATOM 2110 C C . ILE A 1 285 ? 28.118 7.772 -50.492 1.00 95.94 285 ILE A C 1
ATOM 2112 O O . ILE A 1 285 ? 27.091 7.722 -51.169 1.00 95.94 285 ILE A O 1
ATOM 2116 N N . ASP A 1 286 ? 29.006 6.777 -50.430 1.00 95.19 286 ASP A N 1
ATOM 2117 C CA . ASP A 1 286 ? 28.850 5.507 -51.147 1.00 95.19 286 ASP A CA 1
ATOM 2118 C C . ASP A 1 286 ? 27.537 4.802 -50.747 1.00 95.19 286 ASP A C 1
ATOM 2120 O O . ASP A 1 286 ? 26.827 4.300 -51.617 1.00 95.19 286 ASP A O 1
ATOM 2124 N N . LEU A 1 287 ? 27.141 4.860 -49.466 1.00 92.56 287 LEU A N 1
ATOM 2125 C CA . LEU A 1 287 ? 25.840 4.350 -48.999 1.00 92.56 287 LEU A CA 1
ATOM 2126 C C . LEU A 1 287 ? 24.639 5.108 -49.587 1.00 92.56 287 LEU A C 1
ATOM 2128 O O . LEU A 1 287 ? 23.612 4.496 -49.879 1.00 92.56 287 LEU A O 1
ATOM 2132 N N . ILE A 1 288 ? 24.749 6.427 -49.770 1.00 94.31 288 ILE A N 1
ATOM 2133 C CA . ILE A 1 288 ? 23.666 7.267 -50.312 1.00 94.31 288 ILE A CA 1
ATOM 2134 C C . ILE A 1 288 ? 23.473 7.030 -51.816 1.00 94.31 288 ILE A C 1
ATOM 2136 O O . ILE A 1 288 ? 22.345 7.091 -52.314 1.00 94.31 288 ILE A O 1
ATOM 2140 N N . ILE A 1 289 ? 24.564 6.814 -52.556 1.00 92.69 289 ILE A N 1
ATOM 2141 C CA . ILE A 1 289 ? 24.533 6.734 -54.026 1.00 92.69 289 ILE A CA 1
ATOM 2142 C C . ILE A 1 289 ? 24.416 5.305 -54.574 1.00 92.69 289 ILE A C 1
ATOM 2144 O O . ILE A 1 289 ? 23.912 5.163 -55.693 1.00 92.69 289 ILE A O 1
ATOM 2148 N N . GLY A 1 290 ? 24.794 4.287 -53.788 1.00 81.75 290 GLY A N 1
ATOM 2149 C CA . GLY A 1 290 ? 24.685 2.863 -54.134 1.00 81.75 290 GLY A CA 1
ATOM 2150 C C . GLY A 1 290 ? 25.822 2.313 -54.990 1.00 81.75 290 GLY A C 1
ATOM 2151 O O . GLY A 1 290 ? 26.150 2.921 -56.036 1.00 81.75 290 GLY A O 1
#

pLDDT: mean 88.06, std 7.13, range [58.34, 97.44]

Secondary structure (DSSP, 8-state):
-HHHHHHHHHTT------EEEEGGGGGGTHHHHTT--S-EEEEPTTTHHHHHTT--SSEEEEE-TTS-EEEEEE-TT---TTHHHHHHHHHTTS----TT-------EEETTEEESSTTGGGGTPPPB--TT-TTS-SS-TT-------EEETTEEESSTTGGGGTPPPBP-TT--SSPPSS-TT-EE-SSTTS-EEEETTEEEEPP---TTTTT---TTEEEEPPPTT--S-EEEETT-TT-SS--SHHHHHHHHHHHHHT---GGG-TT-SS--SHHHHHHHHHHHH-

Radius of gyration: 41.19 Å; chains: 1; bounding box: 81×59×101 Å

Sequence (290 aa):
MNDLFTQWQSDGLPVQLIGIGKDSHMSSLGNWTNSNNAPVCADTSPFSVWSNWGVSQRDLVVLDHEGNVVLDQNISSGIPSNLEPLVESLVSNINDCDSSLACPEVLTCCDGLLYPTGCCSDNCDESIEDVDNICGSDCDSSLACPGVLTCCDGLLYPTGCCSNNCDEPIEDVDNICSESVCEDGEFDNTNPCNPMECFDGQWFEIVIDCAEQMGVPCDGGVYVDPLEGVCCSTCIQYGDSNSDGAINVLDVVLLVNLVLSNEYNELVDMNSDNNLNVLDVVVLIDLIIG

Foldseek 3Di:
DQVLVVVCVVVVQPDADEAEAAPVCVVVCCVPPVVHPHHYHHQYPVNCVCVVVVDDPAWDWDAAPVGDTPDTDHQPVHDDPCPNVVSVVRSVPPPQAALVDDFDQDFDADPLFTFRTPPACNNPGDTDDPPVCPSVAQAALVDDFPQDWDADPLFTFRTPPPPRNVGDTDDPPVSPRDDQCDDAQDKDCVPVQWIWGGDPSDTDTDHDDACVNVVNDLVQFDFDDDDPSHHHTDTAHQLPCVRPPDLDVVSLVVLVVCLVVVHDDPSQPCVPPRGRDVVSSVSSVVVHVD